Protein 3QYC (pdb70)

Nearest PDB structures (foldseek):
  3qyc-assembly1_B  TM=1.008E+00  e=1.769E-24  Homo sapiens
  6phh-assembly2_A  TM=9.192E-01  e=7.734E-17  Homo sapiens
  7bep-assembly2_D  TM=8.853E-01  e=4.023E-17  Homo sapiens
  8gv4-assembly1_A  TM=8.850E-01  e=8.167E-17  Homo sapiens
  8fb8-assembly1_H  TM=8.957E-01  e=5.204E-16  Mus musculus

B-factor: mean 25.36, std 8.57, range [12.08, 63.09]

Radius of gyration: 17.81 Å; Cα contacts (8 Å, |Δi|>4): 654; chains: 2; bounding box: 40×52×55 Å

Secondary structure (DSSP, 8-state):
-EEEEE--EEE-TT--EEEEEEEESS-GGG--EEEEEE-TTS-EEEEEEE-TTSS-EEE-TTTTTTEEEEEEGGGTEEEEEE-S--GGG-EEEEEEEPPPPBSSS---PPPP-B---EEEEE---/-EEEES-EEE-TT--EEEEEEESS--GGGS-EEEEEE-TTS-EEEEEEE-SSS--EEE-TTTBTTEEEEEETTTTEEEEEE-S--GGG-EEEEEEEPPPPBSSS---PPPP-B---EEEEE--

Foldseek 3Di:
DAKAKDFADEAAQQAKTKIKIADPPDQLLLFWKFKWWDAVPGDIGTAKIAHSVRPDMDGDPVQPPQWDKGDDSVRRMIMIIGGRHDQRVWTWMKMWTDDDDDPPPPDDRDDTDIHPTGTHGHHDD/DKAKDFAEEDAAQAKTKIKIADDPDQLLVFWKFKWWAAVPGDIDGAKIAGSVRPDMGGDPVQPPFKDKGDDSVRSMIMIMGGNDDQVPFTWMKMWTDDDDDPDDDDDDDDIDIYPTDTHGHHD

Solvent-accessible surface area: 11056 Å² total; per-residue (Å²): 46,117,7,79,11,59,38,31,30,137,31,147,65,55,20,60,39,139,0,22,0,52,11,67,77,39,135,0,51,47,2,38,0,0,0,0,15,53,16,97,93,137,50,11,62,4,0,0,0,4,16,38,99,29,54,21,24,17,62,5,108,52,0,135,80,27,5,71,7,50,33,43,40,93,137,33,16,0,36,0,55,0,57,61,3,113,59,119,1,22,0,46,0,28,0,0,0,13,12,31,35,9,94,46,117,87,49,144,120,43,76,21,19,25,7,135,15,19,77,0,45,2,53,72,127,111,0,67,9,60,39,25,31,122,25,144,79,53,12,56,31,156,0,30,0,50,33,79,88,32,151,1,24,40,8,51,0,0,0,0,8,55,12,98,94,124,50,9,68,9,1,0,0,3,16,36,93,27,50,24,28,26,33,14,117,48,0,94,80,31,7,70,7,48,33,47,60,100,134,46,16,0,47,0,69,0,37,59,2,96,81,77,0,25,0,45,0,24,0,0,0,13,12,35,41,16,103,37,122,132,53,135,124,72,58,17,26,20,2,104,15,28,73,0,51,14,52,132

Sequence (248 aa):
VQLVESGGGLIKPGGSLRLSCAASGVRLSAYDMAWVRQAPGKGLEWVSAISSSGGSTYYADSVKGRFTISRDNSKNTVYLQMNSLRAEDTAVYYCVTLPDLCPGDNCTYPDASWGQGTMVTVSSGQLVESGGGLIKPGGSLRLSCAASGVRLSAYDMAWVRQAPGKGLEWVSAISSSGGSTYYADSVKGRFTISRDNSKNTVYLQMNSLRAEDTAVYYCVTLPDLCPGDNCTYPDASWGQGTMVTVSS

CATH classification: 2.60.40.10

Structure (mmCIF, N/CA/C/O backbone):
data_3QYC
#
_entry.id   3QYC
#
_cell.length_a   39.805
_cell.length_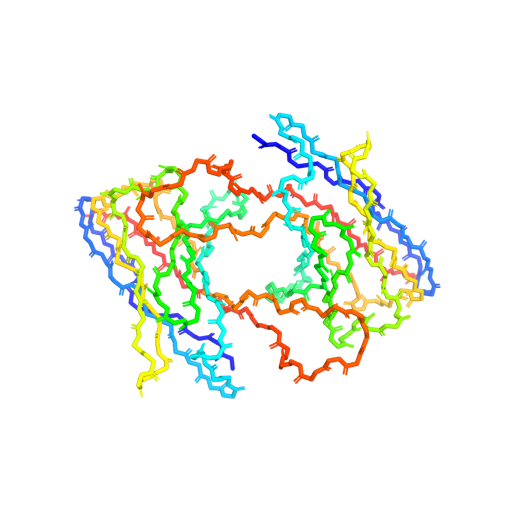b   76.989
_cell.length_c   81.358
_cell.angle_alpha   90.00
_cell.angle_beta   90.00
_cell.angle_gamma   90.00
#
_symmetry.space_group_name_H-M   'P 21 21 21'
#
loop_
_entity.id
_entity.type
_entity.pdbx_description
1 polymer 'VH domain of IgG molecule'
2 water water
#
loop_
_atom_site.group_PDB
_atom_site.id
_atom_site.type_symbol
_atom_site.label_atom_id
_atom_site.label_alt_id
_atom_site.label_comp_id
_atom_site.label_asym_id
_atom_site.label_entity_id
_atom_site.label_seq_id
_atom_site.pdbx_PDB_ins_code
_atom_site.Cartn_x
_atom_site.Cartn_y
_atom_site.Cartn_z
_atom_site.occupancy
_atom_site.B_iso_or_equiv
_atom_site.auth_seq_id
_atom_site.auth_comp_id
_atom_site.auth_asym_id
_atom_site.auth_atom_id
_atom_site.pdbx_PDB_model_num
ATOM 1 N N . VAL A 1 4 ? 22.003 -10.542 -13.826 1.00 41.80 4 VAL A N 1
ATOM 2 C CA . VAL A 1 4 ? 21.320 -9.521 -12.979 1.00 43.14 4 VAL A CA 1
ATOM 3 C C . VAL A 1 4 ? 21.024 -10.074 -11.589 1.00 42.25 4 VAL A C 1
ATOM 4 O O . VAL A 1 4 ? 20.523 -11.192 -11.455 1.00 43.74 4 VAL A O 1
ATOM 8 N N . GLN A 1 5 ? 21.327 -9.289 -10.559 1.00 23.86 5 GLN A N 1
ATOM 9 C CA . GLN A 1 5 ? 21.076 -9.709 -9.182 1.00 22.82 5 GLN A CA 1
ATOM 10 C C . GLN A 1 5 ? 20.492 -8.579 -8.346 1.00 20.55 5 GLN A C 1
ATOM 11 O O . GLN A 1 5 ? 21.007 -7.458 -8.350 1.00 23.17 5 GLN A O 1
ATOM 17 N N . LEU A 1 6 ? 19.408 -8.885 -7.638 1.00 21.82 6 LEU A N 1
ATOM 18 C CA . LEU A 1 6 ? 18.732 -7.918 -6.776 1.00 19.76 6 LEU A CA 1
ATOM 19 C C . LEU A 1 6 ? 18.897 -8.313 -5.310 1.00 20.24 6 LEU A C 1
ATOM 20 O O . LEU A 1 6 ? 18.665 -9.462 -4.938 1.00 24.39 6 LEU A O 1
ATOM 25 N N . VAL A 1 7 ? 19.285 -7.352 -4.478 1.00 24.65 7 VAL A N 1
ATOM 26 C CA . VAL A 1 7 ? 19.480 -7.605 -3.056 1.00 25.20 7 VAL A CA 1
ATOM 27 C C . VAL A 1 7 ? 18.762 -6.540 -2.235 1.00 24.64 7 VAL A C 1
ATOM 28 O O . VAL A 1 7 ? 19.112 -5.360 -2.296 1.00 26.76 7 VAL A O 1
ATOM 32 N N . GLU A 1 8 ? 17.756 -6.965 -1.475 1.00 25.08 8 GLU A N 1
ATOM 33 C CA . GLU A 1 8 ? 16.982 -6.050 -0.646 1.00 23.90 8 GLU A CA 1
ATOM 34 C C . GLU A 1 8 ? 17.566 -5.892 0.752 1.00 25.93 8 GLU A C 1
ATOM 35 O O . GLU A 1 8 ? 18.135 -6.831 1.311 1.00 27.44 8 GLU A O 1
ATOM 41 N N . SER A 1 9 ? 17.424 -4.693 1.305 1.00 24.04 9 SER A N 1
ATOM 42 C CA . SER A 1 9 ? 17.899 -4.404 2.650 1.00 26.98 9 SER A CA 1
ATOM 43 C C . SER A 1 9 ? 16.946 -3.408 3.299 1.00 26.70 9 SER A C 1
ATOM 44 O O . SER A 1 9 ? 16.115 -2.795 2.618 1.00 25.32 9 SER A O 1
ATOM 47 N N . GLY A 1 10 ? 17.065 -3.257 4.615 1.00 26.76 10 GLY A N 1
ATOM 48 C CA . GLY A 1 10 ? 16.212 -2.332 5.337 1.00 28.22 10 GLY A CA 1
ATOM 49 C C . GLY A 1 10 ? 15.132 -3.023 6.145 1.00 30.48 10 GLY A C 1
ATOM 50 O O . GLY A 1 10 ? 14.472 -2.399 6.977 1.00 32.50 10 GLY A O 1
ATOM 51 N N . GLY A 1 11 ? 14.951 -4.317 5.905 1.00 38.97 11 GLY A N 1
ATOM 52 C CA . GLY A 1 11 ? 13.940 -5.065 6.628 1.00 39.39 11 GLY A CA 1
ATOM 53 C C . GLY A 1 11 ? 14.265 -5.239 8.101 1.00 38.60 11 GLY A C 1
ATOM 54 O O . GLY A 1 11 ? 15.420 -5.116 8.517 1.00 38.45 11 GLY A O 1
ATOM 55 N N . GLY A 1 12 ? 13.243 -5.526 8.899 1.00 31.68 12 GLY A N 1
ATOM 56 C CA . GLY A 1 12 ? 13.467 -5.715 10.318 1.00 30.82 12 GLY A CA 1
ATOM 57 C C . GLY A 1 12 ? 12.219 -5.569 11.162 1.00 28.36 12 GLY A C 1
ATOM 58 O O . GLY A 1 12 ? 11.098 -5.584 10.652 1.00 30.04 12 GLY A O 1
ATOM 59 N N . LEU A 1 13 ? 12.421 -5.424 12.466 1.00 26.12 13 LEU A N 1
ATOM 60 C CA . LEU A 1 13 ? 11.318 -5.270 13.403 1.00 24.29 13 LEU A CA 1
ATOM 61 C C . LEU A 1 13 ? 11.076 -3.797 13.710 1.00 23.52 13 LEU A C 1
ATOM 62 O O . LEU A 1 13 ? 12.018 -3.037 13.944 1.00 25.16 13 LEU A O 1
ATOM 67 N N . ILE A 1 14 ? 9.808 -3.404 13.716 1.00 21.49 14 ILE A N 1
ATOM 68 C CA . ILE A 1 14 ? 9.438 -2.026 14.008 1.00 21.34 14 ILE A CA 1
ATOM 69 C C . ILE A 1 14 ? 8.054 -1.999 14.643 1.00 20.46 14 ILE A C 1
ATOM 70 O O . ILE A 1 14 ? 7.234 -2.887 14.404 1.00 21.79 14 ILE A O 1
ATOM 75 N N . LYS A 1 15 ? 7.805 -0.988 15.466 1.00 19.16 15 LYS A N 1
ATOM 76 C CA . LYS A 1 15 ? 6.519 -0.847 16.134 1.00 18.92 15 LYS A CA 1
ATOM 77 C C . LYS A 1 15 ? 5.461 -0.255 15.220 1.00 19.72 15 LYS A C 1
ATOM 78 O O . LYS A 1 15 ? 5.773 0.464 14.274 1.00 20.10 15 LYS A O 1
ATOM 84 N N . PRO A 1 16 ? 4.184 -0.553 15.500 1.00 22.30 16 PRO A N 1
ATOM 85 C CA . PRO A 1 16 ? 3.101 -0.009 14.684 1.00 21.60 16 PRO A CA 1
ATOM 86 C C . PRO A 1 16 ? 3.203 1.512 14.770 1.00 21.42 16 PRO A C 1
ATOM 87 O O . PRO A 1 16 ? 3.429 2.059 15.858 1.00 21.36 16 PRO A O 1
ATOM 91 N N . GLY A 1 17 ? 3.048 2.179 13.631 1.00 19.26 17 GLY A N 1
ATOM 92 C CA . GLY A 1 17 ? 3.136 3.628 13.586 1.00 18.76 17 GLY A CA 1
ATOM 93 C C . GLY A 1 17 ? 4.491 4.083 13.082 1.00 19.07 17 GLY A C 1
ATOM 94 O O . GLY A 1 17 ? 4.671 5.240 12.713 1.00 19.40 17 GLY A O 1
ATOM 95 N N . GLY A 1 18 ? 5.442 3.157 13.045 1.00 18.54 18 GLY A N 1
ATOM 96 C CA . GLY A 1 18 ? 6.783 3.483 12.598 1.00 17.65 18 GLY A CA 1
ATOM 97 C C . GLY A 1 18 ? 6.943 3.672 11.099 1.00 20.56 18 GLY A C 1
ATOM 98 O O . GLY A 1 18 ? 6.002 3.496 10.324 1.00 19.76 18 GLY A O 1
ATOM 99 N N . SER A 1 19 ? 8.153 4.041 10.695 1.00 19.52 19 SER A N 1
ATOM 100 C CA . SER A 1 19 ? 8.458 4.250 9.288 1.00 20.34 19 SER A CA 1
ATOM 101 C C . SER A 1 19 ? 9.775 3.567 8.943 1.00 21.02 19 SER A C 1
ATOM 102 O O . SER A 1 19 ? 10.750 3.678 9.683 1.00 22.20 19 SER A O 1
ATOM 105 N N . LEU A 1 20 ? 9.791 2.861 7.817 1.00 19.94 20 LEU A N 1
ATOM 106 C CA . LEU A 1 20 ? 10.983 2.160 7.355 1.00 24.06 20 LEU A CA 1
ATOM 107 C C . LEU A 1 20 ? 11.177 2.405 5.872 1.00 21.47 20 LEU A C 1
ATOM 108 O O . LEU A 1 20 ? 10.208 2.576 5.141 1.00 21.25 20 LEU A O 1
ATOM 113 N N . ARG A 1 21 ? 12.430 2.424 5.431 1.00 21.41 21 ARG A N 1
ATOM 114 C CA . ARG A 1 21 ? 12.713 2.599 4.016 1.00 22.68 21 ARG A CA 1
ATOM 115 C C . ARG A 1 21 ? 13.468 1.369 3.538 1.00 23.14 21 ARG A C 1
ATOM 116 O O . ARG A 1 21 ? 14.586 1.105 3.989 1.00 25.46 21 ARG A O 1
ATOM 124 N N . LEU A 1 22 ? 12.855 0.599 2.646 1.00 21.00 22 LEU A N 1
ATOM 125 C CA . LEU A 1 22 ? 13.521 -0.579 2.108 1.00 19.35 22 LEU A CA 1
ATOM 126 C C . LEU A 1 22 ? 14.280 -0.132 0.866 1.00 18.44 22 LEU A C 1
ATOM 127 O O . LEU A 1 22 ? 13.900 0.839 0.212 1.00 19.00 22 LEU A O 1
ATOM 132 N N . SER A 1 23 ? 15.370 -0.819 0.556 1.00 18.61 23 SER A N 1
ATOM 133 C CA . SER A 1 23 ? 16.141 -0.480 -0.627 1.00 19.37 23 SER A CA 1
ATOM 134 C C . SER A 1 23 ? 16.524 -1.757 -1.343 1.00 18.98 23 SER A C 1
ATOM 135 O O . SER A 1 23 ? 16.566 -2.833 -0.745 1.00 21.79 23 SER A O 1
ATOM 138 N N . CYS A 1 24 ? 16.784 -1.636 -2.636 1.00 19.80 24 CYS A N 1
ATOM 139 C CA . CYS A 1 24 ? 17.179 -2.783 -3.430 1.00 20.69 24 CYS A CA 1
ATOM 140 C C . CYS A 1 24 ? 18.241 -2.341 -4.409 1.00 21.72 24 CYS A C 1
ATOM 141 O O . CYS A 1 24 ? 18.008 -1.451 -5.222 1.00 20.77 24 CYS A O 1
ATOM 144 N N . ALA A 1 25 ? 19.408 -2.965 -4.320 1.00 22.05 25 ALA A N 1
ATOM 145 C CA . ALA A 1 25 ? 20.513 -2.641 -5.206 1.00 24.57 25 ALA A CA 1
ATOM 146 C C . ALA A 1 25 ? 20.649 -3.715 -6.273 1.00 24.08 25 ALA A C 1
ATOM 147 O O . ALA A 1 25 ? 20.556 -4.908 -5.984 1.00 25.37 25 ALA A O 1
ATOM 149 N N . ALA A 1 26 ? 20.867 -3.281 -7.508 1.00 26.54 26 ALA A N 1
ATOM 150 C CA . ALA A 1 26 ? 21.023 -4.201 -8.624 1.00 25.31 26 ALA A CA 1
ATOM 151 C C . ALA A 1 26 ? 22.467 -4.218 -9.099 1.00 27.13 26 ALA A C 1
ATOM 152 O O . ALA A 1 26 ? 23.114 -3.171 -9.173 1.00 29.92 26 ALA A O 1
ATOM 154 N N . SER A 1 27 ? 22.967 -5.410 -9.412 1.00 26.29 27 SER A N 1
ATOM 155 C CA . SER A 1 27 ? 24.329 -5.572 -9.911 1.00 27.43 27 SER A CA 1
ATOM 156 C C . SER A 1 27 ? 24.292 -6.416 -11.187 1.00 26.44 27 SER A C 1
ATOM 157 O O . SER A 1 27 ? 23.403 -7.248 -11.361 1.00 27.33 27 SER A O 1
ATOM 160 N N . GLY A 1 28 ? 25.248 -6.193 -12.084 1.00 30.28 28 GLY A N 1
ATOM 161 C CA . GLY A 1 28 ? 25.284 -6.964 -13.315 1.00 28.22 28 GLY A CA 1
ATOM 162 C C . GLY A 1 28 ? 24.596 -6.296 -14.490 1.00 28.33 28 GLY A C 1
ATOM 163 O O . GLY A 1 28 ? 24.939 -6.556 -15.646 1.00 29.65 28 GLY A O 1
ATOM 164 N N . VAL A 1 29 ? 23.610 -5.450 -14.202 1.00 22.41 29 VAL A N 1
ATOM 165 C CA . VAL A 1 29 ? 22.876 -4.730 -15.238 1.00 23.84 29 VAL A CA 1
ATOM 166 C C . VAL A 1 29 ? 22.441 -3.393 -14.648 1.00 24.57 29 VAL A C 1
ATOM 167 O O . VAL A 1 29 ? 22.002 -3.336 -13.502 1.00 26.21 29 VAL A O 1
ATOM 171 N N . ARG A 1 30 ? 22.577 -2.315 -15.413 1.00 25.29 30 ARG A N 1
ATOM 172 C CA . ARG A 1 30 ? 22.177 -1.011 -14.900 1.00 24.07 30 ARG A CA 1
ATOM 173 C C . ARG A 1 30 ? 20.686 -1.036 -14.587 1.00 23.15 30 ARG A C 1
ATOM 174 O O . ARG A 1 30 ? 19.883 -1.493 -15.400 1.00 25.74 30 ARG A O 1
ATOM 182 N N . LEU A 1 31 ? 20.328 -0.547 -13.402 1.00 2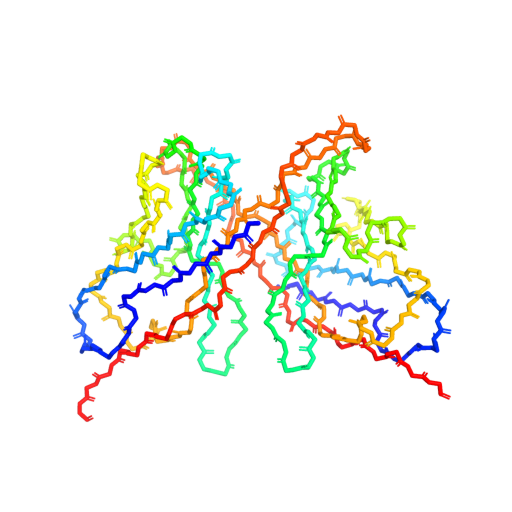1.19 31 LEU A N 1
ATOM 183 C CA . LEU A 1 31 ? 18.930 -0.529 -12.970 1.00 21.43 31 LEU A CA 1
ATOM 184 C C . LEU A 1 31 ? 18.022 0.222 -13.927 1.00 22.53 31 LEU A C 1
ATOM 185 O O . LEU A 1 31 ? 16.836 -0.089 -14.030 1.00 21.04 31 LEU A O 1
ATOM 190 N N . SER A 1 32 ? 18.578 1.215 -14.614 1.00 22.92 32 SER A N 1
ATOM 191 C CA . SER A 1 32 ? 17.823 2.037 -15.560 1.00 25.07 32 SER A CA 1
ATOM 192 C C . SER A 1 32 ? 17.117 1.258 -16.670 1.00 24.37 32 SER A C 1
ATOM 193 O O . SER A 1 32 ? 16.176 1.756 -17.282 1.00 25.81 32 SER A O 1
ATOM 196 N N . ALA A 1 33 ? 17.570 0.040 -16.939 1.00 19.46 33 ALA A N 1
ATOM 197 C CA . ALA A 1 33 ? 16.953 -0.755 -17.989 1.00 20.83 33 ALA A CA 1
ATOM 198 C C . ALA A 1 33 ? 15.619 -1.341 -17.533 1.00 19.37 33 ALA A C 1
ATOM 199 O O . ALA A 1 33 ? 14.806 -1.770 -18.355 1.00 21.25 33 ALA A O 1
ATOM 201 N N . TYR A 1 34 ? 15.381 -1.317 -16.225 1.00 16.32 34 TYR A N 1
ATOM 202 C CA . TYR A 1 34 ? 14.181 -1.936 -15.667 1.00 16.10 34 TYR A CA 1
ATOM 203 C C . TYR A 1 34 ? 13.086 -1.113 -15.023 1.00 16.76 34 TYR A C 1
ATOM 204 O O . TYR A 1 34 ? 13.341 -0.129 -14.341 1.00 16.66 34 TYR A O 1
ATOM 213 N N . ASP A 1 35 ? 11.851 -1.553 -15.238 1.00 16.55 35 ASP A N 1
ATOM 214 C CA . ASP A 1 35 ? 10.733 -0.960 -14.541 1.00 17.03 35 ASP A CA 1
ATOM 215 C C . ASP A 1 35 ? 10.816 -1.894 -13.327 1.00 16.27 35 ASP A C 1
ATOM 216 O O . ASP A 1 35 ? 11.018 -3.099 -13.493 1.00 18.64 35 ASP A O 1
ATOM 221 N N . MET A 1 36 ? 10.706 -1.349 -12.122 1.00 12.89 36 MET A N 1
ATOM 222 C CA . MET A 1 36 ? 10.843 -2.147 -10.905 1.00 14.61 36 MET A CA 1
ATOM 223 C C . MET A 1 36 ? 9.570 -2.209 -10.074 1.00 14.51 36 MET A C 1
ATOM 224 O O . MET A 1 36 ? 8.695 -1.373 -10.217 1.00 15.05 36 MET A O 1
ATOM 229 N N . ALA A 1 37 ? 9.486 -3.199 -9.191 1.00 15.98 37 ALA A N 1
ATOM 230 C CA . ALA A 1 37 ? 8.309 -3.342 -8.342 1.00 16.04 37 ALA A CA 1
ATOM 231 C C . ALA A 1 37 ? 8.598 -4.025 -7.017 1.00 15.68 37 ALA A C 1
ATOM 232 O O . ALA A 1 37 ? 9.627 -4.678 -6.847 1.00 16.09 37 ALA A O 1
ATOM 234 N N . TRP A 1 38 ? 7.678 -3.853 -6.073 1.00 13.04 38 TRP A N 1
ATOM 235 C CA . TRP A 1 38 ? 7.786 -4.502 -4.779 1.00 13.93 38 TRP A CA 1
ATOM 236 C C . TRP A 1 38 ? 6.563 -5.392 -4.628 1.00 15.56 38 TRP A C 1
ATOM 237 O O . TRP A 1 38 ? 5.441 -4.984 -4.934 1.00 16.24 38 TRP A O 1
ATOM 248 N N . VAL A 1 39 ? 6.801 -6.612 -4.166 1.00 16.04 39 VAL A N 1
ATOM 249 C CA . VAL A 1 39 ? 5.752 -7.597 -3.955 1.00 16.18 39 VAL A CA 1
ATOM 250 C C . VAL A 1 39 ? 5.924 -8.080 -2.530 1.00 16.84 39 VAL A C 1
ATOM 251 O O . VAL A 1 39 ? 7.048 -8.162 -2.045 1.00 19.22 39 VAL A O 1
ATOM 255 N N . ARG A 1 40 ? 4.826 -8.386 -1.847 1.00 14.94 40 ARG A N 1
ATOM 256 C CA . ARG A 1 40 ? 4.948 -8.870 -0.478 1.00 15.14 40 ARG A CA 1
ATOM 257 C C . ARG A 1 40 ? 4.097 -10.101 -0.228 1.00 16.66 40 ARG A C 1
ATOM 258 O O . ARG A 1 40 ? 3.144 -10.376 -0.955 1.00 16.71 40 ARG A O 1
ATOM 266 N N . GLN A 1 41 ? 4.466 -10.852 0.800 1.00 16.95 41 GLN A N 1
ATOM 267 C CA . GLN A 1 41 ? 3.721 -12.044 1.173 1.00 17.68 41 GLN A CA 1
ATOM 268 C C . GLN A 1 41 ? 3.633 -12.105 2.685 1.00 20.02 41 GLN A C 1
ATOM 269 O O . GLN A 1 41 ? 4.613 -12.401 3.373 1.00 19.88 41 GLN A O 1
ATOM 275 N N . ALA A 1 42 ? 2.448 -11.791 3.189 1.00 20.54 42 ALA A N 1
ATOM 276 C CA . ALA A 1 42 ? 2.192 -11.795 4.616 1.00 24.92 42 ALA A CA 1
ATOM 277 C C . ALA A 1 42 ? 2.015 -13.226 5.096 1.00 24.34 42 ALA A C 1
ATOM 278 O O . ALA A 1 42 ? 1.668 -14.120 4.317 1.00 23.74 42 ALA A O 1
ATOM 280 N N . PRO A 1 43 ? 2.273 -13.465 6.388 1.00 26.45 43 PRO A N 1
ATOM 281 C CA . PRO A 1 43 ? 2.132 -14.805 6.957 1.00 26.43 43 PRO A CA 1
ATOM 282 C C . PRO A 1 43 ? 0.746 -15.383 6.676 1.00 26.75 43 PRO A C 1
ATOM 283 O O . PRO A 1 43 ? -0.269 -14.763 6.999 1.00 29.93 43 PRO A O 1
ATOM 287 N N . GLY A 1 44 ? 0.713 -16.555 6.050 1.00 27.66 44 GLY A N 1
ATOM 288 C CA . GLY A 1 44 ? -0.547 -17.218 5.753 1.00 28.59 44 GLY A CA 1
ATOM 289 C C . GLY A 1 44 ? -1.365 -16.679 4.594 1.00 27.14 44 GLY A C 1
ATOM 290 O O . GLY A 1 44 ? -2.472 -17.154 4.345 1.00 25.63 44 GLY A O 1
ATOM 291 N N . LYS A 1 45 ? -0.833 -15.693 3.880 1.00 21.41 45 LYS A N 1
ATOM 292 C CA . LYS A 1 45 ? -1.548 -15.108 2.756 1.00 22.20 45 LYS A CA 1
ATOM 293 C C . LYS A 1 45 ? -0.792 -15.293 1.450 1.00 22.62 45 LYS A C 1
ATOM 294 O O . LYS A 1 45 ? 0.385 -15.652 1.445 1.00 22.48 45 LYS A O 1
ATOM 300 N N . GLY A 1 46 ? -1.485 -15.052 0.343 1.00 24.60 46 GLY A N 1
ATOM 301 C CA . GLY A 1 46 ? -0.863 -15.173 -0.960 1.00 24.74 46 GLY A CA 1
ATOM 302 C C . GLY A 1 46 ? -0.065 -13.919 -1.259 1.00 24.43 46 GLY A C 1
ATOM 303 O O . GLY A 1 46 ? -0.086 -12.960 -0.486 1.00 27.20 46 GLY A O 1
ATOM 304 N N . LEU A 1 47 ? 0.640 -13.926 -2.382 1.00 22.29 47 LEU A N 1
ATOM 305 C CA . LEU A 1 47 ? 1.446 -12.782 -2.781 1.00 20.50 47 LEU A CA 1
ATOM 306 C C . LEU A 1 47 ? 0.562 -11.608 -3.170 1.00 21.98 47 LEU A C 1
ATOM 307 O O . LEU A 1 47 ? -0.579 -11.786 -3.611 1.00 23.00 47 LEU A O 1
ATOM 312 N N . GLU A 1 48 ? 1.096 -10.403 -3.002 1.00 19.15 48 GLU A N 1
ATOM 313 C CA . GLU A 1 48 ? 0.356 -9.190 -3.311 1.00 20.49 48 GLU A CA 1
ATOM 314 C C . GLU A 1 48 ? 1.275 -8.109 -3.853 1.00 19.03 48 GLU A C 1
ATOM 315 O O . GLU A 1 48 ? 2.363 -7.878 -3.319 1.00 20.19 48 GLU A O 1
ATOM 321 N N . TRP A 1 49 ? 0.840 -7.458 -4.925 1.00 16.89 49 TRP A N 1
ATOM 322 C CA . TRP A 1 49 ? 1.609 -6.365 -5.497 1.00 17.37 49 TRP A CA 1
ATOM 323 C C . TRP A 1 49 ? 1.537 -5.220 -4.500 1.00 17.39 49 TRP A C 1
ATOM 324 O O . TRP A 1 49 ? 0.483 -4.971 -3.913 1.00 20.92 49 TRP A O 1
ATOM 335 N N . VAL A 1 50 ? 2.651 -4.528 -4.304 1.00 15.15 50 VAL A N 1
ATOM 336 C CA . VAL A 1 50 ? 2.673 -3.401 -3.386 1.00 14.14 50 VAL A CA 1
ATOM 337 C C . VAL A 1 50 ? 2.840 -2.093 -4.148 1.00 15.54 50 VAL A C 1
ATOM 338 O O . VAL A 1 50 ? 2.030 -1.181 -4.013 1.00 15.94 50 VAL A O 1
ATOM 342 N N . SER A 1 51 ? 3.897 -2.005 -4.950 1.00 15.17 51 SER A N 1
ATOM 343 C CA . SER A 1 51 ? 4.158 -0.787 -5.706 1.00 15.53 51 SER A CA 1
ATOM 344 C C . SER A 1 51 ? 5.066 -1.072 -6.905 1.00 15.30 51 SER A C 1
ATOM 345 O O . SER A 1 51 ? 5.702 -2.116 -6.973 1.00 14.16 51 SER A O 1
ATOM 348 N N . ALA A 1 52 ? 5.101 -0.148 -7.860 1.00 15.97 52 ALA A N 1
ATOM 349 C CA . ALA A 1 52 ? 5.955 -0.309 -9.029 1.00 16.27 52 ALA A CA 1
ATOM 350 C C . ALA A 1 52 ? 6.352 1.057 -9.564 1.00 17.49 52 ALA A C 1
ATOM 351 O O . ALA A 1 52 ? 5.668 2.058 -9.326 1.00 16.93 52 ALA A O 1
ATOM 353 N N . ILE A 1 53 ? 7.462 1.100 -10.288 1.00 15.54 53 ILE A N 1
ATOM 354 C CA . ILE A 1 53 ? 7.945 2.361 -10.829 1.00 16.28 53 ILE A CA 1
ATOM 355 C C . ILE A 1 53 ? 8.633 2.170 -12.179 1.00 17.80 53 ILE A C 1
ATOM 356 O O . ILE A 1 53 ? 9.376 1.217 -12.379 1.00 17.74 53 ILE A O 1
ATOM 361 N N . SER A 1 54 ? 8.377 3.081 -13.113 1.00 17.55 54 SER A N 1
ATOM 362 C CA . SER A 1 54 ? 8.983 2.980 -14.438 1.00 17.97 54 SER A CA 1
ATOM 363 C C . SER A 1 54 ? 10.477 3.272 -14.351 1.00 18.17 54 SER A C 1
ATOM 364 O O . SER A 1 54 ? 10.954 3.838 -13.362 1.00 18.14 54 SER A O 1
ATOM 367 N N . SER A 1 55 ? 11.207 2.890 -15.393 1.00 20.82 55 SER A N 1
ATOM 368 C CA . SER A 1 55 ? 12.647 3.102 -15.424 1.00 23.27 55 SER A CA 1
ATOM 369 C C . SER A 1 55 ? 13.025 4.568 -15.205 1.00 22.71 55 SER A C 1
ATOM 370 O O . SER A 1 55 ? 14.034 4.862 -14.563 1.00 25.16 55 SER A O 1
ATOM 373 N N . SER A 1 56 ? 12.211 5.487 -15.719 1.00 23.81 56 SER A N 1
ATOM 374 C CA . SER A 1 56 ? 12.496 6.910 -15.575 1.00 24.26 56 SER A CA 1
ATOM 375 C C . SER A 1 56 ? 12.048 7.442 -14.222 1.00 25.54 56 SER A C 1
ATOM 376 O O . SER A 1 56 ? 12.553 8.464 -13.748 1.00 28.10 56 SER A O 1
ATOM 379 N N . GLY A 1 57 ? 11.097 6.744 -13.606 1.00 19.66 57 GLY A N 1
ATOM 380 C CA . GLY A 1 57 ? 10.582 7.163 -12.316 1.00 19.32 57 GLY A CA 1
ATOM 381 C C . GLY A 1 57 ? 9.367 8.062 -12.462 1.00 18.71 57 GLY A C 1
ATOM 382 O O . GLY A 1 57 ? 8.801 8.511 -11.466 1.00 20.69 57 GLY A O 1
ATOM 383 N N . GLY A 1 58 ? 8.962 8.312 -13.704 1.00 20.36 58 GLY A N 1
ATOM 384 C CA . GLY A 1 58 ? 7.826 9.182 -13.957 1.00 21.20 58 GLY A CA 1
ATOM 385 C C . GLY A 1 58 ? 6.454 8.551 -13.798 1.00 20.50 58 GLY A C 1
ATOM 386 O O . GLY A 1 58 ? 5.446 9.259 -13.707 1.00 22.32 58 GLY A O 1
ATOM 387 N N . SER A 1 59 ? 6.398 7.225 -13.768 1.00 17.91 59 SER A N 1
ATOM 388 C CA . SER A 1 59 ? 5.117 6.538 -13.617 1.00 16.86 59 SER A CA 1
ATOM 389 C C . SER A 1 59 ? 5.195 5.567 -12.455 1.00 17.13 59 SER A C 1
ATOM 390 O O . SER A 1 59 ? 6.188 4.855 -12.302 1.00 18.96 59 SER A O 1
ATOM 393 N N . THR A 1 60 ? 4.145 5.526 -11.642 1.00 17.04 60 THR A N 1
ATOM 394 C CA . THR A 1 60 ? 4.146 4.638 -10.486 1.00 15.36 60 THR A CA 1
ATOM 395 C C . THR A 1 60 ? 2.821 3.927 -10.267 1.00 16.26 60 THR A C 1
ATOM 396 O O . THR A 1 60 ? 1.781 4.344 -10.776 1.00 18.92 60 THR A O 1
ATOM 400 N N . TYR A 1 61 ? 2.884 2.841 -9.501 1.00 15.35 61 TYR A N 1
ATOM 401 C CA . TYR A 1 61 ? 1.711 2.046 -9.155 1.00 15.97 61 TYR A CA 1
ATOM 402 C C . TYR A 1 61 ? 1.694 1.815 -7.641 1.00 15.61 61 TYR A C 1
ATOM 403 O O . TYR A 1 61 ? 2.745 1.642 -7.023 1.00 16.22 61 TYR A O 1
ATOM 412 N N . TYR A 1 62 ? 0.504 1.816 -7.048 1.00 17.21 62 TYR A N 1
ATOM 413 C CA . TYR A 1 62 ? 0.365 1.549 -5.617 1.00 18.36 62 TYR A CA 1
ATOM 414 C C . TYR A 1 62 ? -0.890 0.726 -5.367 1.00 16.76 62 TYR A C 1
ATOM 415 O O . TYR A 1 62 ? -1.950 1.021 -5.919 1.00 18.69 62 TYR A O 1
ATOM 424 N N . ALA A 1 63 ? -0.768 -0.312 -4.545 1.00 17.57 63 ALA A N 1
ATOM 425 C CA . ALA A 1 63 ? -1.928 -1.120 -4.181 1.00 18.01 63 ALA A CA 1
ATOM 426 C C . ALA A 1 63 ? -2.782 -0.197 -3.310 1.00 20.26 63 ALA A C 1
ATOM 427 O O . ALA A 1 63 ? -2.249 0.666 -2.609 1.00 18.51 63 ALA A O 1
ATOM 429 N N . ASP A 1 64 ? -4.102 -0.359 -3.355 1.00 21.91 64 ASP A N 1
ATOM 430 C CA . ASP A 1 64 ? -4.981 0.484 -2.547 1.00 25.35 64 ASP A CA 1
ATOM 431 C C . ASP A 1 64 ? -4.657 0.398 -1.056 1.00 24.64 64 ASP A C 1
ATOM 432 O O . ASP A 1 64 ? -4.796 1.380 -0.322 1.00 24.58 64 ASP A O 1
ATOM 437 N N . SER A 1 65 ? -4.213 -0.775 -0.620 1.00 22.65 65 SER A N 1
ATOM 438 C CA . SER A 1 65 ? -3.882 -1.017 0.779 1.00 24.61 65 SER A CA 1
ATOM 439 C C . SER A 1 65 ? -2.739 -0.165 1.326 1.00 23.83 65 SER A C 1
ATOM 440 O O . SER A 1 65 ? -2.629 0.018 2.537 1.00 26.05 65 SER A O 1
ATOM 443 N N . VAL A 1 66 ? -1.885 0.352 0.447 1.00 20.28 66 VAL A N 1
ATOM 444 C CA . VAL A 1 66 ? -0.756 1.157 0.902 1.00 20.86 66 VAL A CA 1
ATOM 445 C C . VAL A 1 66 ? -0.720 2.569 0.328 1.00 21.85 66 VAL A C 1
ATOM 446 O O . VAL A 1 66 ? 0.166 3.357 0.658 1.00 21.40 66 VAL A O 1
ATOM 450 N N . LYS A 1 67 ? -1.684 2.886 -0.528 1.00 23.54 67 LYS A N 1
ATOM 451 C CA . LYS A 1 67 ? -1.767 4.209 -1.136 1.00 27.09 67 LYS A CA 1
ATOM 452 C C . LYS A 1 67 ? -1.725 5.296 -0.062 1.00 26.40 67 LYS A C 1
ATOM 453 O O . LYS A 1 67 ? -2.424 5.209 0.945 1.00 26.69 67 LYS A O 1
ATOM 459 N N . GLY A 1 68 ? -0.901 6.315 -0.278 1.00 27.77 68 GLY A N 1
ATOM 460 C CA . GLY A 1 68 ? -0.806 7.396 0.687 1.00 28.45 68 GLY A CA 1
ATOM 461 C C . GLY A 1 68 ? 0.222 7.188 1.785 1.00 30.21 68 GLY A C 1
ATOM 462 O O . GLY A 1 68 ? 0.788 8.157 2.296 1.00 33.88 68 GLY A O 1
ATOM 463 N N . ARG A 1 69 ? 0.469 5.936 2.160 1.00 21.81 69 ARG A N 1
ATOM 464 C CA . ARG A 1 69 ? 1.441 5.653 3.212 1.00 20.48 69 ARG A CA 1
ATOM 465 C C . ARG A 1 69 ? 2.794 5.229 2.657 1.00 19.10 69 ARG A C 1
ATOM 466 O O . ARG A 1 69 ? 3.830 5.498 3.265 1.00 19.90 69 ARG A O 1
ATOM 474 N N . PHE A 1 70 ? 2.776 4.565 1.505 1.00 17.62 70 PHE A N 1
ATOM 475 C CA . PHE A 1 70 ? 3.998 4.086 0.865 1.00 17.35 70 PHE A CA 1
ATOM 476 C C . PHE A 1 70 ? 4.368 4.937 -0.350 1.00 18.20 70 PHE A C 1
ATOM 477 O O . PHE A 1 70 ? 3.501 5.403 -1.091 1.00 21.11 70 PHE A O 1
ATOM 485 N N . THR A 1 71 ? 5.664 5.130 -0.557 1.00 18.19 71 THR A N 1
ATOM 486 C CA . THR A 1 71 ? 6.141 5.895 -1.702 1.00 19.84 71 THR A CA 1
ATOM 487 C C . THR A 1 71 ? 7.320 5.162 -2.314 1.00 18.86 71 THR A C 1
ATOM 488 O O . THR A 1 71 ? 8.274 4.829 -1.619 1.00 19.91 71 THR A O 1
ATOM 492 N N . ILE A 1 72 ? 7.250 4.902 -3.615 1.00 17.75 72 ILE A N 1
ATOM 493 C CA . ILE A 1 72 ? 8.335 4.217 -4.299 1.00 17.11 72 ILE A CA 1
ATOM 494 C C . ILE A 1 72 ? 9.148 5.271 -5.044 1.00 16.55 72 ILE A C 1
ATOM 495 O O . ILE A 1 72 ? 8.600 6.259 -5.538 1.00 19.21 72 ILE A O 1
ATOM 500 N N . SER A 1 73 ? 10.460 5.073 -5.093 1.00 18.57 73 SER A N 1
ATOM 501 C CA . SER A 1 73 ? 11.349 5.994 -5.789 1.00 18.06 73 SER A CA 1
ATOM 502 C C . SER A 1 73 ? 12.582 5.224 -6.223 1.00 18.98 73 SER A C 1
ATOM 503 O O . SER A 1 73 ? 12.751 4.058 -5.863 1.00 20.49 73 SER A O 1
ATOM 506 N N . ARG A 1 74 ? 13.445 5.872 -6.996 1.00 18.47 74 ARG A N 1
ATOM 507 C CA . ARG A 1 74 ? 14.653 5.213 -7.463 1.00 20.11 74 ARG A CA 1
ATOM 508 C C . ARG A 1 74 ? 15.766 6.205 -7.763 1.00 20.42 74 ARG A C 1
ATOM 509 O O . ARG A 1 74 ? 15.520 7.386 -8.011 1.00 22.90 74 ARG A O 1
ATOM 517 N N . ASP A 1 75 ? 16.994 5.702 -7.724 1.00 21.35 75 ASP A N 1
ATOM 518 C CA . ASP A 1 75 ? 18.179 6.498 -8.025 1.00 20.54 75 ASP A CA 1
ATOM 519 C C . ASP A 1 75 ? 18.977 5.604 -8.959 1.00 22.24 75 ASP A C 1
ATOM 520 O O . ASP A 1 75 ? 19.729 4.731 -8.509 1.00 22.27 75 ASP A O 1
ATOM 525 N N . ASN A 1 76 ? 18.802 5.800 -10.261 1.00 21.83 76 ASN A N 1
ATOM 526 C CA . ASN A 1 76 ? 19.495 4.969 -11.233 1.00 20.74 76 ASN A CA 1
ATOM 527 C C . ASN A 1 76 ? 21.003 5.116 -11.159 1.00 21.73 76 ASN A C 1
ATOM 528 O O . ASN A 1 76 ? 21.736 4.159 -11.424 1.00 24.62 76 ASN A O 1
ATOM 533 N N . SER A 1 77 ? 21.466 6.304 -10.782 1.00 25.07 77 SER A N 1
ATOM 534 C CA . SER A 1 77 ? 22.905 6.543 -10.680 1.00 26.70 77 SER A CA 1
ATOM 535 C C . SER A 1 77 ? 23.519 5.627 -9.620 1.00 28.53 77 SER A C 1
ATOM 536 O O . SER A 1 77 ? 24.707 5.303 -9.676 1.00 29.45 77 SER A O 1
ATOM 539 N N . LYS A 1 78 ? 22.704 5.210 -8.655 1.00 24.87 78 LYS A N 1
ATOM 540 C CA . LYS A 1 78 ? 23.158 4.322 -7.591 1.00 26.54 78 LYS A CA 1
ATOM 541 C C . LYS A 1 78 ? 22.592 2.918 -7.807 1.00 25.65 78 LYS A C 1
ATOM 542 O O . LYS A 1 78 ? 22.753 2.032 -6.962 1.00 25.65 78 LYS A O 1
ATOM 548 N N . ASN A 1 79 ? 21.931 2.724 -8.945 1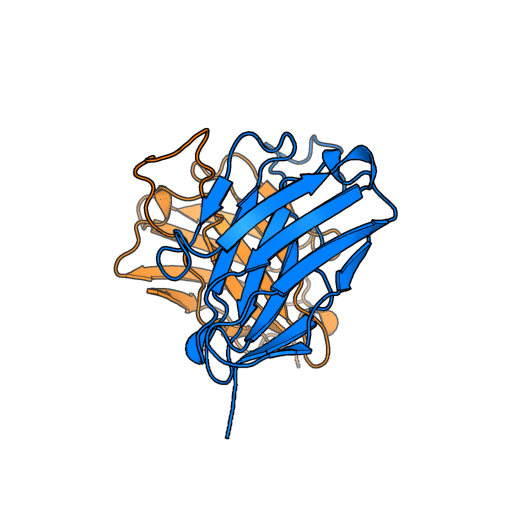.00 24.82 79 ASN A N 1
ATOM 549 C CA . ASN A 1 79 ? 21.330 1.436 -9.283 1.00 24.15 79 ASN A CA 1
ATOM 550 C C . ASN A 1 79 ? 20.508 0.894 -8.121 1.00 23.54 79 ASN A C 1
ATOM 551 O O . ASN A 1 79 ? 20.534 -0.302 -7.834 1.00 25.81 79 ASN A O 1
ATOM 556 N N . THR A 1 80 ? 19.770 1.781 -7.461 1.00 21.19 80 THR A N 1
ATOM 557 C CA . THR A 1 80 ? 18.956 1.392 -6.317 1.00 19.35 80 THR A CA 1
ATOM 558 C C . THR A 1 80 ? 17.510 1.880 -6.427 1.00 20.31 80 THR A C 1
ATOM 559 O O . THR A 1 80 ? 17.247 2.954 -6.964 1.00 21.05 80 THR A O 1
ATOM 563 N N . VAL A 1 81 ? 16.581 1.071 -5.925 1.00 19.41 81 VAL A N 1
ATOM 564 C CA . VAL A 1 81 ? 15.168 1.435 -5.906 1.00 19.84 81 VAL A CA 1
ATOM 565 C C . VAL A 1 81 ? 14.774 1.409 -4.428 1.00 19.03 81 VAL A C 1
ATOM 566 O O . VAL A 1 81 ? 15.290 0.599 -3.658 1.00 19.29 81 VAL A O 1
ATOM 570 N N . TYR A 1 82 ? 13.869 2.296 -4.029 1.00 18.55 82 TYR A N 1
ATOM 571 C CA . TYR A 1 82 ? 13.456 2.378 -2.632 1.00 18.28 82 TYR A CA 1
ATOM 572 C C . TYR A 1 82 ? 11.960 2.256 -2.446 1.00 19.28 82 TYR A C 1
ATOM 573 O O . TYR A 1 82 ? 11.187 2.500 -3.368 1.00 21.05 82 TYR A O 1
ATOM 582 N N . LEU A 1 83 ? 11.568 1.884 -1.233 1.00 16.84 83 LEU A N 1
ATOM 583 C CA . LEU A 1 83 ? 10.162 1.801 -0.871 1.00 16.36 83 LEU A CA 1
ATOM 584 C C . LEU A 1 83 ? 10.053 2.399 0.521 1.00 18.29 83 LEU A C 1
ATOM 585 O O . LEU A 1 83 ? 10.417 1.765 1.511 1.00 19.02 83 LEU A O 1
ATOM 590 N N . GLN A 1 84 ? 9.581 3.637 0.583 1.00 17.54 84 GLN A N 1
ATOM 591 C CA . GLN A 1 84 ? 9.408 4.324 1.853 1.00 18.88 84 GLN A CA 1
ATOM 592 C C . GLN A 1 84 ? 8.073 3.869 2.423 1.00 19.58 84 GLN A C 1
ATOM 593 O O . GLN A 1 84 ? 7.043 4.029 1.777 1.00 20.28 84 GLN A O 1
ATOM 599 N N . MET A 1 85 ? 8.093 3.289 3.619 1.00 18.15 85 MET A N 1
ATOM 600 C CA . MET A 1 85 ? 6.864 2.814 4.249 1.00 17.67 85 MET A CA 1
ATOM 601 C C . MET A 1 85 ? 6.571 3.571 5.537 1.00 19.01 85 MET A C 1
ATOM 602 O O . MET A 1 85 ? 7.235 3.370 6.554 1.00 19.99 85 MET A O 1
ATOM 607 N N . ASN A 1 86 ? 5.555 4.426 5.493 1.00 20.63 86 ASN A N 1
ATOM 608 C CA . ASN A 1 86 ? 5.190 5.234 6.648 1.00 20.23 86 ASN A CA 1
ATOM 609 C C . ASN A 1 86 ? 3.949 4.729 7.376 1.00 21.30 86 ASN A C 1
ATOM 610 O O . ASN A 1 86 ? 3.152 3.970 6.823 1.00 21.99 86 ASN A O 1
ATOM 615 N N . SER A 1 87 ? 3.797 5.167 8.623 1.00 20.13 87 SER A N 1
ATOM 616 C CA . SER A 1 87 ? 2.664 4.782 9.456 1.00 20.96 87 SER A CA 1
ATOM 617 C C . SER A 1 87 ? 2.339 3.302 9.300 1.00 21.67 87 SER A C 1
ATOM 618 O O . SER A 1 87 ? 1.206 2.923 8.985 1.00 21.71 87 SER A O 1
ATOM 621 N N . LEU A 1 88 ? 3.341 2.467 9.542 1.00 18.79 88 LEU A N 1
ATOM 622 C CA . LEU A 1 88 ? 3.190 1.027 9.417 1.00 19.34 88 LEU A CA 1
ATOM 623 C C . LEU A 1 88 ? 2.146 0.421 10.352 1.00 19.60 88 LEU A C 1
ATOM 624 O O . LEU A 1 88 ? 1.941 0.882 11.477 1.00 20.11 88 LEU A O 1
ATOM 629 N N . ARG A 1 89 ? 1.493 -0.628 9.865 1.00 19.62 89 ARG A N 1
ATOM 630 C CA . ARG A 1 89 ? 0.457 -1.331 10.610 1.00 19.92 89 ARG A CA 1
ATOM 631 C C . ARG A 1 89 ? 0.841 -2.798 10.733 1.00 21.08 89 ARG A C 1
ATOM 632 O O . ARG A 1 89 ? 1.636 -3.306 9.937 1.00 20.31 89 ARG A O 1
ATOM 640 N N . ALA A 1 90 ? 0.275 -3.481 11.722 1.00 21.59 90 ALA A N 1
ATOM 641 C CA . ALA A 1 90 ? 0.575 -4.892 11.918 1.00 22.53 90 ALA A CA 1
ATOM 642 C C . ALA A 1 90 ? 0.340 -5.685 10.632 1.00 22.65 90 ALA A C 1
ATOM 643 O O . ALA A 1 90 ? 1.111 -6.590 10.315 1.00 23.47 90 ALA A O 1
ATOM 645 N N . GLU A 1 91 ? -0.713 -5.340 9.889 1.00 25.53 91 GLU A N 1
ATOM 646 C CA . GLU A 1 91 ? -1.023 -6.041 8.642 1.00 25.07 91 GLU A CA 1
ATOM 647 C C . GLU A 1 91 ? -0.003 -5.805 7.528 1.00 25.80 91 GLU A C 1
ATOM 648 O O . GLU A 1 91 ? -0.097 -6.406 6.453 1.00 27.15 91 GLU A O 1
ATOM 654 N N . ASP A 1 92 ? 0.966 -4.927 7.767 1.00 20.34 92 ASP A N 1
ATOM 655 C CA . ASP A 1 92 ? 1.995 -4.688 6.764 1.00 21.15 92 ASP A CA 1
ATOM 656 C C . ASP A 1 92 ? 3.131 -5.689 6.965 1.00 20.44 92 ASP A C 1
ATOM 657 O O . ASP A 1 92 ? 4.105 -5.701 6.213 1.00 20.45 92 ASP A O 1
ATOM 662 N N . THR A 1 93 ? 3.007 -6.519 7.997 1.00 19.01 93 THR A N 1
ATOM 663 C CA . THR A 1 93 ? 4.013 -7.534 8.278 1.00 18.62 93 THR A CA 1
ATOM 664 C C . THR A 1 93 ? 4.048 -8.522 7.118 1.00 19.64 93 THR A C 1
ATOM 665 O O . THR A 1 93 ? 3.020 -9.084 6.751 1.00 20.26 93 THR A O 1
ATOM 669 N N . ALA A 1 94 ? 5.230 -8.738 6.549 1.00 19.41 94 ALA A N 1
ATOM 670 C CA . ALA A 1 94 ? 5.357 -9.652 5.415 1.00 19.34 94 ALA A CA 1
ATOM 671 C C . ALA A 1 94 ? 6.779 -9.680 4.896 1.00 18.35 94 ALA A C 1
ATOM 672 O O . ALA A 1 94 ? 7.617 -8.884 5.320 1.00 18.51 94 ALA A O 1
ATOM 674 N N . VAL A 1 95 ? 7.056 -10.615 3.991 1.00 18.76 95 VAL A N 1
ATOM 675 C CA . VAL A 1 95 ? 8.365 -10.660 3.360 1.00 20.97 95 VAL A CA 1
ATOM 676 C C . VAL A 1 95 ? 8.182 -9.751 2.143 1.00 18.80 95 VAL A C 1
ATOM 677 O O . VAL A 1 95 ? 7.191 -9.873 1.422 1.00 18.20 95 VAL A O 1
ATOM 681 N N . TYR A 1 96 ? 9.106 -8.816 1.942 1.00 16.97 96 TYR A N 1
ATOM 682 C CA . TYR A 1 96 ? 9.024 -7.911 0.803 1.00 16.27 96 TYR A CA 1
ATOM 683 C C . TYR A 1 96 ? 10.078 -8.255 -0.231 1.00 17.27 96 TYR A C 1
ATOM 684 O O . TYR A 1 96 ? 11.264 -8.357 0.083 1.00 18.85 96 TYR A O 1
ATOM 693 N N . TYR A 1 97 ? 9.630 -8.429 -1.469 1.00 16.81 97 TYR A N 1
ATOM 694 C CA . TYR A 1 97 ? 10.514 -8.762 -2.568 1.00 17.68 97 TYR A CA 1
ATOM 695 C C . TYR A 1 97 ? 10.609 -7.629 -3.570 1.00 16.49 97 TYR A C 1
ATOM 696 O O . TYR A 1 97 ? 9.601 -7.023 -3.931 1.00 18.28 97 TYR A O 1
ATOM 705 N N . CYS A 1 98 ? 11.823 -7.342 -4.019 1.00 15.41 98 CYS A N 1
ATOM 706 C CA . CYS A 1 98 ? 11.995 -6.337 -5.051 1.00 15.47 98 CYS A CA 1
ATOM 707 C C . CYS A 1 98 ? 12.187 -7.158 -6.319 1.00 17.10 98 CYS A C 1
ATOM 708 O O . CYS A 1 98 ? 12.957 -8.123 -6.339 1.00 18.47 98 CYS A O 1
ATOM 711 N N . VAL A 1 99 ? 11.478 -6.778 -7.369 1.00 13.59 99 VAL A N 1
ATOM 712 C CA . VAL A 1 99 ? 11.536 -7.504 -8.627 1.00 12.47 99 VAL A CA 1
ATOM 713 C C . VAL A 1 99 ? 11.545 -6.568 -9.827 1.00 15.45 99 VAL A C 1
ATOM 714 O O . VAL A 1 99 ? 11.158 -5.404 -9.732 1.00 15.38 99 VAL A O 1
ATOM 718 N N . THR A 1 100 ? 12.003 -7.080 -10.963 1.00 14.72 100 THR A N 1
ATOM 719 C CA . THR A 1 100 ? 11.972 -6.291 -12.185 1.00 14.05 100 THR A CA 1
ATOM 720 C C . THR A 1 100 ? 10.659 -6.697 -12.848 1.00 17.00 100 THR A C 1
ATOM 721 O O . THR A 1 100 ? 10.120 -7.760 -12.549 1.00 16.64 100 THR A O 1
ATOM 725 N N . LEU A 1 101 ? 10.134 -5.852 -13.726 1.00 15.65 101 LEU A N 1
ATOM 726 C CA . LEU A 1 101 ? 8.908 -6.193 -14.436 1.00 14.88 101 LEU A CA 1
ATOM 727 C C . LEU A 1 101 ? 9.336 -6.621 -15.836 1.00 15.58 101 LEU A C 1
ATOM 728 O O . LEU A 1 101 ? 10.137 -5.956 -16.486 1.00 15.81 101 LEU A O 1
ATOM 733 N N . PRO A 1 102 ? 8.815 -7.751 -16.318 1.00 15.40 102 PRO A N 1
ATOM 734 C CA . PRO A 1 102 ? 9.188 -8.228 -17.650 1.00 15.51 102 PRO A CA 1
ATOM 735 C C . PRO A 1 102 ? 9.067 -7.225 -18.792 1.00 15.30 102 PRO A C 1
ATOM 736 O O . PRO A 1 102 ? 8.154 -6.396 -18.819 1.00 17.66 102 PRO A O 1
ATOM 740 N N . ASP A 1 103 ? 10.014 -7.293 -19.725 1.00 16.65 103 ASP A N 1
ATOM 741 C CA . ASP A 1 103 ? 9.976 -6.451 -20.912 1.00 16.45 103 ASP A CA 1
ATOM 742 C C . ASP A 1 103 ? 9.457 -7.379 -22.003 1.00 16.65 103 ASP A C 1
ATOM 743 O O . ASP A 1 103 ? 10.027 -8.440 -22.256 1.00 19.40 103 ASP A O 1
ATOM 748 N N . LEU A 1 104 ? 8.352 -6.975 -22.621 1.00 18.09 104 LEU A N 1
ATOM 749 C CA . LEU A 1 104 ? 7.692 -7.771 -23.645 1.00 17.02 104 LEU A CA 1
ATOM 750 C C . LEU A 1 104 ? 8.198 -7.477 -25.047 1.00 19.22 104 LEU A C 1
ATOM 751 O O . LEU A 1 104 ? 8.514 -6.336 -25.375 1.00 20.13 104 LEU A O 1
ATOM 756 N N . CYS A 1 105 ? 8.259 -8.519 -25.871 1.00 18.28 105 CYS A N 1
ATOM 757 C CA . CYS A 1 105 ? 8.750 -8.395 -27.236 1.00 18.74 105 CYS A CA 1
ATOM 758 C C . CYS A 1 105 ? 7.817 -9.018 -28.260 1.00 20.66 105 CYS A C 1
ATOM 759 O O . CYS A 1 105 ? 7.311 -10.119 -28.056 1.00 19.81 105 CYS A O 1
ATOM 762 N N . PRO A 1 106 ? 7.567 -8.313 -29.374 1.00 25.41 106 PRO A N 1
ATOM 763 C CA . PRO A 1 106 ? 6.692 -8.847 -30.422 1.00 28.53 106 PRO A CA 1
ATOM 764 C C . PRO A 1 106 ? 7.523 -9.876 -31.190 1.00 29.26 106 PRO A C 1
ATOM 765 O O . PRO A 1 106 ? 8.196 -9.543 -32.165 1.00 31.36 106 PRO A O 1
ATOM 769 N N . GLY A 1 107 ? 7.481 -11.124 -30.735 1.00 28.90 107 GLY A N 1
ATOM 770 C CA . GLY A 1 107 ? 8.272 -12.172 -31.355 1.00 30.46 107 GLY A CA 1
ATOM 771 C C . GLY A 1 107 ? 9.607 -12.222 -30.633 1.00 29.88 107 GLY A C 1
ATOM 772 O O . GLY A 1 107 ? 9.819 -11.460 -29.691 1.00 29.53 107 GLY A O 1
ATOM 773 N N . ASP A 1 108 ? 10.511 -13.103 -31.050 1.00 28.79 108 ASP A N 1
ATOM 774 C CA . ASP A 1 108 ? 11.817 -13.197 -30.401 1.00 29.15 108 ASP A CA 1
ATOM 775 C C . ASP A 1 108 ? 12.812 -12.331 -31.163 1.00 29.39 108 ASP A C 1
ATOM 776 O O . ASP A 1 108 ? 13.801 -12.820 -31.713 1.00 31.76 108 ASP A O 1
ATOM 781 N N . ASN A 1 109 ? 12.541 -11.030 -31.171 1.00 27.60 109 ASN A N 1
ATOM 782 C CA . ASN A 1 109 ? 13.361 -10.066 -31.893 1.00 28.72 109 ASN A CA 1
ATOM 783 C C . AS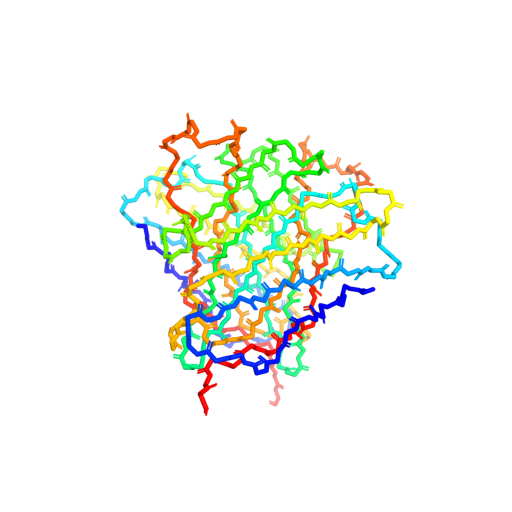N A 1 109 ? 13.997 -8.998 -31.004 1.00 27.80 109 ASN A C 1
ATOM 784 O O . ASN A 1 109 ? 14.416 -7.950 -31.495 1.00 27.52 109 ASN A O 1
ATOM 786 N N . CYS A 1 110 ? 14.081 -9.251 -29.704 1.00 20.38 110 CYS A N 1
ATOM 787 C CA . CYS A 1 110 ? 14.654 -8.259 -28.806 1.00 20.31 110 CYS A CA 1
ATOM 788 C C . CYS A 1 110 ? 15.935 -8.698 -28.119 1.00 21.60 110 CYS A C 1
ATOM 789 O O . CYS A 1 110 ? 16.298 -9.872 -28.137 1.00 22.24 110 CYS A O 1
ATOM 792 N N . THR A 1 111 ? 16.619 -7.734 -27.515 1.00 21.51 111 THR A N 1
ATOM 793 C CA . THR A 1 111 ? 17.856 -8.011 -26.801 1.00 23.24 111 THR A CA 1
ATOM 794 C C . THR A 1 111 ? 17.813 -7.393 -25.409 1.00 22.38 111 THR A C 1
ATOM 795 O O . THR A 1 111 ? 18.793 -6.825 -24.931 1.00 24.96 111 THR A O 1
ATOM 799 N N . TYR A 1 112 ? 16.661 -7.523 -24.757 1.00 19.79 112 TYR A N 1
ATOM 800 C CA . TYR A 1 112 ? 16.474 -6.996 -23.410 1.00 19.31 112 TYR A CA 1
ATOM 801 C C . TYR A 1 112 ? 17.192 -7.871 -22.394 1.00 20.92 112 TYR A C 1
ATOM 802 O O . TYR A 1 112 ? 17.385 -9.067 -22.618 1.00 22.88 112 TYR A O 1
ATOM 811 N N . PRO A 1 113 ? 17.599 -7.284 -21.259 1.00 23.48 113 PRO A N 1
ATOM 812 C CA . PRO A 1 113 ? 18.275 -8.088 -20.239 1.00 26.05 113 PRO A CA 1
ATOM 813 C C . PRO A 1 113 ? 17.179 -8.939 -19.598 1.00 26.37 113 PRO A C 1
ATOM 814 O O . PRO A 1 113 ? 15.997 -8.597 -19.691 1.00 27.41 113 PRO A O 1
ATOM 818 N N . ASP A 1 114 ? 17.554 -10.045 -18.964 1.00 24.47 114 ASP A N 1
ATOM 819 C CA . ASP A 1 114 ? 16.567 -10.925 -18.344 1.00 26.00 114 ASP A CA 1
ATOM 820 C C . ASP A 1 114 ? 15.923 -10.336 -17.094 1.00 21.17 114 ASP A C 1
ATOM 821 O O . ASP A 1 114 ? 16.506 -9.488 -16.420 1.00 22.09 114 ASP A O 1
ATOM 826 N N . ALA A 1 115 ? 14.706 -10.791 -16.803 1.00 18.81 115 ALA A N 1
ATOM 827 C CA . ALA A 1 115 ? 13.967 -10.339 -15.632 1.00 17.03 115 ALA A CA 1
ATOM 828 C C . ALA A 1 115 ? 14.535 -11.037 -14.407 1.00 17.69 115 ALA A C 1
ATOM 829 O O . ALA A 1 115 ? 15.193 -12.073 -14.521 1.00 19.94 115 ALA A O 1
ATOM 831 N N . SER A 1 116 ? 14.280 -10.481 -13.231 1.00 17.19 116 SER A N 1
ATOM 832 C CA . SER A 1 116 ? 14.808 -11.076 -12.015 1.00 16.57 116 SER A CA 1
ATOM 833 C C . SER A 1 116 ? 13.948 -10.819 -10.786 1.00 17.86 116 SER A C 1
ATOM 834 O O . SER A 1 116 ? 13.110 -9.916 -10.775 1.00 18.75 116 SER A O 1
ATOM 837 N N . TRP A 1 117 ? 14.162 -11.641 -9.762 1.00 17.30 117 TRP A N 1
ATOM 838 C CA . TRP A 1 117 ? 13.466 -11.536 -8.484 1.00 17.30 117 TRP A CA 1
ATOM 839 C C . TRP A 1 117 ? 14.492 -11.456 -7.375 1.00 17.83 117 TRP A C 1
ATOM 840 O O . TRP A 1 117 ? 15.478 -12.186 -7.395 1.00 19.45 117 TRP A O 1
ATOM 851 N N . GLY A 1 118 ? 14.249 -10.592 -6.397 1.00 18.35 118 GLY A N 1
ATOM 852 C CA . GLY A 1 118 ? 15.161 -10.500 -5.275 1.00 19.38 118 GLY A CA 1
ATOM 853 C C . GLY A 1 118 ? 14.932 -11.672 -4.336 1.00 20.80 118 GLY A C 1
ATOM 854 O O . GLY A 1 118 ? 14.019 -12.483 -4.539 1.00 21.14 118 GLY A O 1
ATOM 855 N N . GLN A 1 119 ? 15.756 -11.765 -3.299 1.00 24.52 119 GLN A N 1
ATOM 856 C CA . GLN A 1 119 ? 15.654 -12.845 -2.325 1.00 25.92 119 GLN A CA 1
ATOM 857 C C . GLN A 1 119 ? 14.623 -12.540 -1.242 1.00 24.84 119 GLN A C 1
ATOM 858 O O . GLN A 1 119 ? 14.158 -13.442 -0.535 1.00 26.95 119 GLN A O 1
ATOM 864 N N . GLY A 1 120 ? 14.274 -11.264 -1.116 1.00 22.56 120 GLY A N 1
ATOM 865 C CA . GLY A 1 120 ? 13.294 -10.850 -0.130 1.00 22.89 120 GLY A CA 1
ATOM 866 C C . GLY A 1 120 ? 13.879 -10.417 1.201 1.00 25.41 120 GLY A C 1
ATOM 867 O O . GLY A 1 120 ? 14.976 -10.828 1.572 1.00 26.95 120 GLY A O 1
ATOM 868 N N . THR A 1 121 ? 13.145 -9.567 1.913 1.00 22.34 121 THR A N 1
ATOM 869 C CA . THR A 1 121 ? 13.571 -9.091 3.225 1.00 25.33 121 THR A CA 1
ATOM 870 C C . THR A 1 121 ? 12.334 -9.041 4.110 1.00 23.96 121 THR A C 1
ATOM 871 O O . THR A 1 121 ? 11.278 -8.568 3.690 1.00 21.72 121 THR A O 1
ATOM 875 N N . MET A 1 122 ? 12.461 -9.531 5.337 1.00 23.73 122 MET A N 1
ATOM 876 C CA . MET A 1 122 ? 11.326 -9.565 6.250 1.00 23.05 122 MET A CA 1
ATOM 877 C C . MET A 1 122 ? 11.079 -8.258 6.988 1.00 21.32 122 MET A C 1
ATOM 878 O O . MET A 1 122 ? 12.012 -7.626 7.481 1.00 24.35 122 MET A O 1
ATOM 883 N N . VAL A 1 123 ? 9.813 -7.857 7.041 1.00 18.78 123 VAL A N 1
ATOM 884 C CA . VAL A 1 123 ? 9.404 -6.657 7.762 1.00 20.33 123 VAL A CA 1
ATOM 885 C C . VAL A 1 123 ? 8.346 -7.117 8.751 1.00 18.93 123 VAL A C 1
ATOM 886 O O . VAL A 1 123 ? 7.307 -7.657 8.361 1.00 19.64 123 VAL A O 1
ATOM 890 N N . THR A 1 124 ? 8.624 -6.923 10.034 1.00 22.15 124 THR A N 1
ATOM 891 C CA . THR A 1 124 ? 7.695 -7.322 11.079 1.00 22.92 124 THR A CA 1
ATOM 892 C C . THR A 1 124 ? 7.254 -6.092 11.852 1.00 21.35 124 THR A C 1
ATOM 893 O O . THR A 1 124 ? 8.075 -5.417 12.470 1.00 22.03 124 THR A O 1
ATOM 897 N N . VAL A 1 125 ? 5.960 -5.797 11.799 1.00 20.06 125 VAL A N 1
ATOM 898 C CA . VAL A 1 125 ? 5.409 -4.644 12.497 1.00 22.27 125 VAL A CA 1
ATOM 899 C C . VAL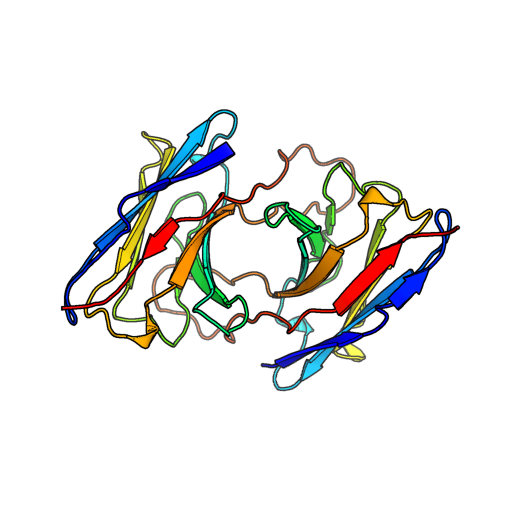 A 1 125 ? 4.650 -5.173 13.704 1.00 23.34 125 VAL A C 1
ATOM 900 O O . VAL A 1 125 ? 3.532 -5.680 13.5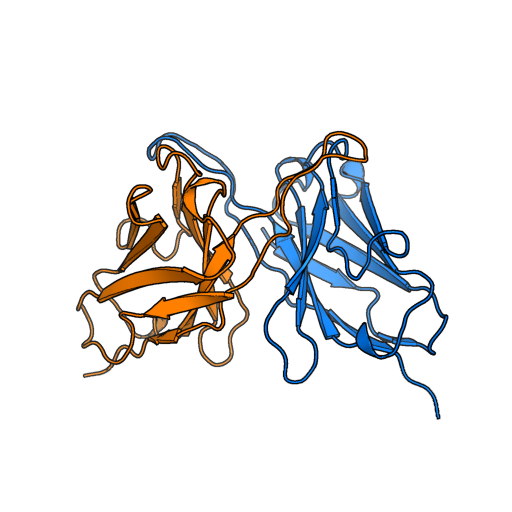80 1.00 24.11 125 VAL A O 1
ATOM 904 N N . SER A 1 126 ? 5.268 -5.057 14.875 1.00 22.57 126 SER A N 1
ATOM 905 C CA . SER A 1 126 ? 4.660 -5.558 16.098 1.00 25.21 126 SER A CA 1
ATOM 906 C C . SER A 1 126 ? 5.162 -4.835 17.345 1.00 26.55 126 SER A C 1
ATOM 907 O O . SER A 1 126 ? 6.179 -4.140 17.311 1.00 25.91 126 SER A O 1
ATOM 910 N N . SER A 1 127 ? 4.428 -5.006 18.440 1.00 33.93 127 SER A N 1
ATOM 911 C CA . SER A 1 127 ? 4.768 -4.415 19.729 1.00 37.47 127 SER A CA 1
ATOM 912 C C . SER A 1 127 ? 4.087 -5.246 20.815 1.00 40.52 127 SER A C 1
ATOM 913 O O . SER A 1 127 ? 3.157 -6.003 20.530 1.00 41.10 127 SER A O 1
ATOM 916 N N . GLY A 1 128 ? 4.548 -5.105 22.054 1.00 36.87 128 GLY A N 1
ATOM 917 C CA . GLY A 1 128 ? 3.954 -5.855 23.148 1.00 38.74 128 GLY A CA 1
ATOM 918 C C . GLY A 1 128 ? 4.223 -7.346 23.073 1.00 42.75 128 GLY A C 1
ATOM 919 O O . GLY A 1 128 ? 4.993 -7.773 22.188 1.00 42.96 128 GLY A O 1
ATOM 920 N N . GLN B 1 5 ? -10.938 -13.114 -8.192 1.00 40.75 5 GLN B N 1
ATOM 921 C CA . GLN B 1 5 ? -9.626 -13.779 -7.977 1.00 36.14 5 GLN B CA 1
ATOM 922 C C . GLN B 1 5 ? -9.209 -14.614 -9.182 1.00 31.38 5 GLN B C 1
ATOM 923 O O . GLN B 1 5 ? -10.047 -15.160 -9.902 1.00 29.83 5 GLN B O 1
ATOM 929 N N . LEU B 1 6 ? -7.899 -14.703 -9.390 1.00 23.36 6 LEU B N 1
ATOM 930 C CA . LEU B 1 6 ? -7.334 -15.480 -10.484 1.00 18.94 6 LEU B CA 1
ATOM 931 C C . LEU B 1 6 ? -7.185 -16.925 -10.024 1.00 19.16 6 LEU B C 1
ATOM 932 O O . LEU B 1 6 ? -6.728 -17.185 -8.911 1.00 20.05 6 LEU B O 1
ATOM 937 N N . VAL B 1 7 ? -7.582 -17.861 -10.877 1.00 20.41 7 VAL B N 1
ATOM 938 C CA . VAL B 1 7 ? -7.480 -19.277 -10.541 1.00 22.41 7 VAL B CA 1
ATOM 939 C C . VAL B 1 7 ? -6.758 -20.062 -11.628 1.00 22.46 7 VAL B C 1
ATOM 940 O O . VAL B 1 7 ? -7.203 -20.099 -12.777 1.00 24.06 7 VAL B O 1
ATOM 944 N N . GLU B 1 8 ? -5.641 -20.687 -11.260 1.00 21.45 8 GLU B N 1
ATOM 945 C CA . GLU B 1 8 ? -4.861 -21.478 -12.205 1.00 20.52 8 GLU B CA 1
ATOM 946 C C . GLU B 1 8 ? -5.296 -22.935 -12.177 1.00 22.03 8 GLU B C 1
ATOM 947 O O . GLU B 1 8 ? -5.595 -23.482 -11.113 1.00 25.75 8 GLU B O 1
ATOM 953 N N . SER B 1 9 ? -5.318 -23.554 -13.351 1.00 20.75 9 SER B N 1
ATOM 954 C CA . SER B 1 9 ? -5.684 -24.963 -13.468 1.00 23.70 9 SER B CA 1
ATOM 955 C C . SER B 1 9 ? -4.845 -25.609 -14.567 1.00 23.46 9 SER B C 1
ATOM 956 O O . SER B 1 9 ? -4.045 -24.940 -15.222 1.00 25.68 9 SER B O 1
ATOM 959 N N . GLY B 1 10 ? -5.013 -26.915 -14.757 1.00 25.69 10 GLY B N 1
ATOM 960 C CA . GLY B 1 10 ? -4.257 -27.609 -15.784 1.00 27.29 10 GLY B CA 1
ATOM 961 C C . GLY B 1 10 ? -2.891 -28.083 -15.319 1.00 29.40 10 GLY B C 1
ATOM 962 O O . GLY B 1 10 ? -2.048 -28.464 -16.134 1.00 31.01 10 GLY B O 1
ATOM 963 N N . GLY B 1 11 ? -2.670 -28.059 -14.009 1.00 31.88 11 GLY B N 1
ATOM 964 C CA . GLY B 1 11 ? -1.397 -28.495 -13.468 1.00 32.46 11 GLY B CA 1
ATOM 965 C C . GLY B 1 11 ? -1.462 -29.938 -13.010 1.00 32.15 11 GLY B C 1
ATOM 966 O O . GLY B 1 11 ? -2.178 -30.749 -13.600 1.00 34.63 11 GLY B O 1
ATOM 967 N N . GLY B 1 12 ? -0.711 -30.261 -11.963 1.00 28.47 12 GLY B N 1
ATOM 968 C CA . GLY B 1 12 ? -0.717 -31.616 -11.445 1.00 29.32 12 GLY B CA 1
ATOM 969 C C . GLY B 1 12 ? 0.481 -32.444 -11.862 1.00 28.36 12 GLY B C 1
ATOM 970 O O . GLY B 1 12 ? 1.524 -31.909 -12.245 1.00 28.22 12 GLY B O 1
ATOM 971 N N . LEU B 1 13 ? 0.323 -33.763 -11.790 1.00 30.72 13 LEU B N 1
ATOM 972 C CA . LEU B 1 13 ? 1.386 -34.691 -12.145 1.00 30.33 13 LEU B CA 1
ATOM 973 C C . LEU B 1 13 ? 1.579 -34.827 -13.651 1.00 29.47 13 LEU B C 1
ATOM 974 O O . LEU B 1 13 ? 0.617 -34.834 -14.417 1.00 31.47 13 LEU B O 1
ATOM 979 N N . ILE B 1 14 ? 2.836 -34.935 -14.063 1.00 23.74 14 ILE B N 1
ATOM 980 C CA . ILE B 1 14 ? 3.179 -35.091 -15.470 1.00 23.83 14 ILE B CA 1
ATOM 981 C C . ILE B 1 14 ? 4.508 -35.839 -15.551 1.00 24.32 14 ILE B C 1
ATOM 982 O O . ILE B 1 14 ? 5.439 -35.553 -14.797 1.00 25.54 14 ILE B O 1
ATOM 987 N N . LYS B 1 15 ? 4.588 -36.814 -16.452 1.00 23.13 15 LYS B N 1
ATOM 988 C CA . LYS B 1 15 ? 5.805 -37.596 -16.597 1.00 22.61 15 LYS B CA 1
ATOM 989 C C . LYS B 1 15 ? 6.908 -36.769 -17.242 1.00 23.92 15 LYS B C 1
ATOM 990 O O . LYS B 1 15 ? 6.637 -35.849 -18.014 1.00 23.80 15 LYS B O 1
ATOM 996 N N . PRO B 1 16 ? 8.172 -37.082 -16.918 1.00 26.16 16 PRO B N 1
ATOM 997 C CA . PRO B 1 16 ? 9.332 -36.371 -17.464 1.00 25.61 16 PRO B CA 1
ATOM 998 C C . PRO B 1 16 ? 9.283 -36.338 -18.984 1.00 25.35 16 PRO B C 1
ATOM 999 O O . PRO B 1 16 ? 9.002 -37.359 -19.624 1.00 26.34 16 PRO B O 1
ATOM 1003 N N . GLY B 1 17 ? 9.556 -35.166 -19.552 1.00 22.92 17 GLY B N 1
ATOM 1004 C CA . GLY B 1 17 ? 9.537 -35.000 -20.994 1.00 20.36 17 GLY B CA 1
ATOM 1005 C C . GLY B 1 17 ? 8.144 -34.693 -21.520 1.00 20.96 17 GLY B C 1
ATOM 1006 O O . GLY B 1 17 ? 7.973 -34.378 -22.692 1.00 20.21 17 GLY B O 1
ATOM 1007 N N . GLY B 1 18 ? 7.151 -34.785 -20.641 1.00 23.43 18 GLY B N 1
ATOM 1008 C CA . GLY B 1 18 ? 5.779 -34.526 -21.035 1.00 22.91 18 GLY B CA 1
ATOM 1009 C C . GLY B 1 18 ? 5.445 -33.055 -21.171 1.00 23.64 18 GLY B C 1
ATOM 1010 O O . GLY B 1 18 ? 6.300 -32.186 -20.982 1.00 23.51 18 GLY B O 1
ATOM 1011 N N . SER B 1 19 ? 4.185 -32.783 -21.497 1.00 20.29 19 SER B N 1
ATOM 1012 C CA . SER B 1 19 ? 3.695 -31.421 -21.673 1.00 20.07 19 SER B CA 1
ATOM 1013 C C . SER B 1 19 ? 2.428 -31.178 -20.869 1.00 20.81 19 SER B C 1
ATOM 1014 O O . SER B 1 19 ? 1.650 -32.097 -20.600 1.00 21.36 19 SER B O 1
ATOM 1017 N N . LEU B 1 20 ? 2.239 -29.923 -20.478 1.00 21.17 20 LEU B N 1
ATOM 1018 C CA . LEU B 1 20 ? 1.059 -29.507 -19.742 1.00 21.59 20 LEU B CA 1
ATOM 1019 C C . LEU B 1 20 ? 0.678 -28.123 -20.226 1.00 23.87 20 LEU B C 1
ATOM 1020 O O . LEU B 1 20 ? 1.538 -27.348 -20.638 1.00 25.05 20 LEU B O 1
ATOM 1025 N N . ARG B 1 21 ? -0.612 -27.822 -20.218 1.00 21.70 21 ARG B N 1
ATOM 1026 C CA . ARG B 1 21 ? -1.047 -26.486 -20.589 1.00 23.51 21 ARG B CA 1
ATOM 1027 C C . ARG B 1 21 ? -1.809 -25.920 -19.406 1.00 22.27 21 ARG B C 1
ATOM 1028 O O . ARG B 1 21 ? -2.913 -26.368 -19.087 1.00 24.20 21 ARG B O 1
ATOM 1036 N N . LEU B 1 22 ? -1.200 -24.949 -18.733 1.00 18.53 22 LEU B N 1
ATOM 1037 C CA . LEU B 1 22 ? -1.836 -24.315 -17.591 1.00 18.53 22 LEU B CA 1
ATOM 1038 C C . LEU B 1 22 ? -2.788 -23.257 -18.121 1.00 16.48 22 LEU B C 1
ATOM 1039 O O . LEU B 1 22 ? -2.556 -22.672 -19.180 1.00 16.88 22 LEU B O 1
ATOM 1044 N N . SER B 1 23 ? -3.873 -23.036 -17.390 1.00 18.67 23 SER B N 1
ATOM 1045 C CA . SER B 1 23 ? -4.863 -22.038 -17.764 1.00 19.92 23 SER B CA 1
ATOM 1046 C C . SER B 1 23 ? -5.124 -21.164 -16.552 1.00 19.07 23 SER B C 1
ATOM 1047 O O . SER B 1 23 ? -4.986 -21.606 -15.414 1.00 22.02 23 SER B O 1
ATOM 1050 N N . CYS B 1 24 ? -5.480 -19.912 -16.802 1.00 17.09 24 CYS B N 1
ATOM 1051 C CA . CYS B 1 24 ? -5.817 -19.000 -15.729 1.00 19.16 24 CYS B CA 1
ATOM 1052 C C . CYS B 1 24 ? -7.088 -18.286 -16.143 1.00 20.13 24 CYS B C 1
ATOM 1053 O O . CYS B 1 24 ? -7.177 -17.748 -17.248 1.00 22.34 24 CYS B O 1
ATOM 1056 N N . ALA B 1 25 ? -8.080 -18.326 -15.264 1.00 25.49 25 ALA B N 1
ATOM 1057 C CA . ALA B 1 25 ? -9.357 -17.665 -15.497 1.00 27.91 25 ALA B CA 1
ATOM 1058 C C . ALA B 1 25 ? -9.580 -16.791 -14.277 1.00 28.55 25 ALA B C 1
ATOM 1059 O O . ALA B 1 25 ? -8.948 -16.996 -13.243 1.00 27.66 25 ALA B O 1
ATOM 1061 N N . ALA B 1 26 ? -10.478 -15.821 -14.375 1.00 24.43 26 ALA B N 1
ATOM 1062 C CA . ALA B 1 26 ? -10.696 -14.954 -13.231 1.00 26.41 26 ALA B CA 1
ATOM 1063 C C . ALA B 1 26 ? -12.131 -14.523 -13.025 1.00 28.48 26 ALA B C 1
ATOM 1064 O O . ALA B 1 26 ? -12.909 -14.419 -13.972 1.00 29.21 26 ALA B O 1
ATOM 1066 N N . SER B 1 27 ? -12.462 -14.271 -11.765 1.00 38.47 27 SER B N 1
ATOM 1067 C CA . SER B 1 27 ? -13.789 -13.813 -11.386 1.00 40.13 27 SER B CA 1
ATOM 1068 C C . SER B 1 27 ? -13.594 -12.459 -10.718 1.00 39.15 27 SER B C 1
ATOM 1069 O O . SER B 1 27 ? -12.813 -12.333 -9.772 1.00 38.05 27 SER B O 1
ATOM 1072 N N . GLY B 1 28 ? -14.290 -11.445 -11.223 1.00 33.75 28 GLY B N 1
ATOM 1073 C CA . GLY B 1 28 ? -14.169 -10.115 -10.657 1.00 30.14 28 GLY B CA 1
ATOM 1074 C C . GLY B 1 28 ? -12.971 -9.371 -11.214 1.00 30.62 28 GLY B C 1
ATOM 1075 O O . GLY B 1 28 ? -12.559 -8.343 -10.673 1.00 31.28 28 GLY B O 1
ATOM 1076 N N . VAL B 1 29 ? -12.410 -9.902 -12.296 1.00 31.73 29 VAL B N 1
ATOM 1077 C CA . VAL B 1 29 ? -11.252 -9.303 -12.956 1.00 33.24 29 VAL B CA 1
ATOM 1078 C C . VAL B 1 29 ? -11.332 -9.602 -14.451 1.00 31.41 29 VAL B C 1
ATOM 1079 O O . VAL B 1 29 ? -11.491 -10.756 -14.842 1.00 34.17 29 VAL B O 1
ATOM 1083 N N . ARG B 1 30 ? -11.229 -8.568 -15.283 1.00 29.19 30 ARG B N 1
ATOM 1084 C CA . ARG B 1 30 ? -11.272 -8.749 -16.735 1.00 29.20 30 ARG B CA 1
ATOM 1085 C C . ARG B 1 30 ? -9.838 -8.889 -17.237 1.00 29.12 30 ARG B C 1
ATOM 1086 O O . ARG B 1 30 ? -9.174 -7.895 -17.520 1.00 28.57 30 ARG B O 1
ATOM 1094 N N . LEU B 1 31 ? -9.372 -10.127 -17.362 1.00 24.99 31 LEU B N 1
ATOM 1095 C CA . LEU B 1 31 ? -7.998 -10.378 -17.784 1.00 26.13 31 LEU B CA 1
ATOM 1096 C C . LEU B 1 31 ? -7.548 -9.712 -19.080 1.00 26.93 31 LEU B C 1
ATOM 1097 O O . LEU B 1 31 ? -6.411 -9.249 -19.168 1.00 25.10 31 LEU B O 1
ATOM 1102 N N . SER B 1 32 ? -8.426 -9.646 -20.075 1.00 26.98 32 SER B N 1
ATOM 1103 C CA . SER B 1 32 ? -8.077 -9.045 -21.361 1.00 27.07 32 SER B CA 1
ATOM 1104 C C . SER B 1 32 ? -7.552 -7.606 -21.282 1.00 26.79 32 SER B C 1
ATOM 1105 O O . SER B 1 32 ? -6.886 -7.135 -22.208 1.00 29.51 32 SER B O 1
ATOM 1108 N N . ALA B 1 33 ? -7.838 -6.913 -20.183 1.00 24.97 33 ALA B N 1
ATOM 1109 C CA . ALA B 1 33 ? -7.389 -5.531 -20.016 1.00 23.95 33 ALA B CA 1
ATOM 1110 C C . ALA B 1 33 ? -6.011 -5.427 -19.370 1.00 24.95 33 ALA B C 1
ATOM 1111 O O . ALA B 1 33 ? -5.514 -4.322 -19.137 1.00 25.51 33 ALA B O 1
ATOM 1113 N N . TYR B 1 34 ? -5.391 -6.570 -19.096 1.00 19.12 34 TYR B N 1
ATOM 1114 C CA . TYR B 1 34 ? -4.091 -6.579 -18.427 1.00 17.65 34 TYR B CA 1
ATOM 1115 C C . TYR B 1 34 ? -2.978 -7.325 -19.151 1.00 16.72 34 TYR B C 1
ATOM 1116 O O . TYR B 1 34 ? -3.224 -8.306 -19.858 1.00 16.29 34 TYR B O 1
ATOM 1125 N N . ASP B 1 35 ? -1.745 -6.860 -18.959 1.00 15.61 35 ASP B N 1
ATOM 1126 C CA . ASP B 1 35 ? -0.603 -7.604 -19.470 1.00 15.10 35 ASP B CA 1
ATOM 1127 C C . ASP B 1 35 ? -0.564 -8.676 -18.374 1.00 13.87 35 ASP B C 1
ATOM 1128 O O . ASP B 1 35 ? -0.801 -8.369 -17.209 1.00 15.98 35 ASP B O 1
ATOM 1133 N N . MET B 1 36 ? -0.265 -9.922 -18.729 1.00 14.11 36 MET B N 1
ATOM 1134 C CA . MET B 1 36 ? -0.263 -10.997 -17.747 1.00 13.54 36 MET B CA 1
ATOM 1135 C C . MET B 1 36 ? 1.061 -11.736 -17.714 1.00 14.41 36 MET B C 1
ATOM 1136 O O . MET B 1 36 ? 1.848 -11.644 -18.643 1.00 16.41 36 MET B O 1
ATOM 1141 N N . ALA B 1 37 ? 1.296 -12.476 -16.637 1.00 13.96 37 ALA B N 1
ATOM 1142 C CA . ALA B 1 37 ? 2.534 -13.226 -16.512 1.00 14.30 37 ALA B CA 1
ATOM 1143 C C . ALA B 1 37 ? 2.382 -14.480 -15.662 1.00 15.54 37 ALA B C 1
ATOM 1144 O O . ALA B 1 37 ? 1.383 -14.676 -14.970 1.00 14.15 37 ALA B O 1
ATOM 1146 N N . TRP B 1 38 ? 3.386 -15.342 -15.740 1.00 13.89 38 TRP B N 1
ATOM 1147 C CA . TRP B 1 38 ? 3.406 -16.552 -14.944 1.00 14.93 38 TRP B CA 1
ATOM 1148 C C . TRP B 1 38 ? 4.684 -16.506 -14.130 1.00 14.49 38 TRP B C 1
ATOM 1149 O O . TRP B 1 38 ? 5.745 -16.138 -14.650 1.00 15.82 38 TRP B O 1
ATOM 1160 N N . VAL B 1 39 ? 4.557 -16.867 -12.859 1.00 15.94 39 VAL B N 1
ATOM 1161 C CA . VAL B 1 39 ? 5.667 -16.901 -11.911 1.00 15.47 39 VAL B CA 1
ATOM 1162 C C . VAL B 1 39 ? 5.673 -18.289 -11.273 1.00 16.20 39 VAL B C 1
ATOM 1163 O O . VAL B 1 39 ? 4.627 -18.924 -11.155 1.00 16.59 39 VAL B O 1
ATOM 1167 N N . ARG B 1 40 ? 6.839 -18.783 -10.872 1.00 15.09 40 ARG B N 1
ATOM 1168 C CA . ARG B 1 40 ? 6.863 -20.093 -10.238 1.00 17.65 40 ARG B CA 1
ATOM 1169 C C . ARG B 1 40 ? 7.820 -20.136 -9.066 1.00 18.12 40 ARG B C 1
ATOM 1170 O O . ARG B 1 40 ? 8.717 -19.303 -8.938 1.00 17.79 40 ARG B O 1
ATOM 1178 N N . GLN B 1 41 ? 7.600 -21.102 -8.189 1.00 17.97 41 GLN B N 1
ATOM 1179 C CA . GLN B 1 41 ? 8.475 -21.284 -7.049 1.00 17.70 41 GLN B CA 1
ATOM 1180 C C . GLN B 1 41 ? 8.674 -22.774 -6.846 1.00 17.32 41 GLN B C 1
ATOM 1181 O O . GLN B 1 41 ? 7.746 -23.496 -6.478 1.00 18.69 41 GLN B O 1
ATOM 1187 N N . ALA B 1 42 ? 9.892 -23.225 -7.117 1.00 18.80 42 ALA B N 1
ATOM 1188 C CA . ALA B 1 42 ? 10.237 -24.629 -6.960 1.00 20.80 42 ALA B CA 1
ATOM 1189 C C . ALA B 1 42 ? 10.518 -24.870 -5.482 1.00 20.59 42 ALA B C 1
ATOM 1190 O O . ALA B 1 42 ? 10.887 -23.953 -4.755 1.00 20.68 42 ALA B O 1
ATOM 1192 N N . PRO B 1 43 ? 10.337 -26.112 -5.015 1.00 21.45 43 PRO B N 1
ATOM 1193 C CA . PRO B 1 43 ? 10.589 -26.429 -3.608 1.00 22.53 43 PRO B CA 1
ATOM 1194 C C . PRO B 1 43 ? 11.979 -25.981 -3.156 1.00 20.63 43 PRO B C 1
ATOM 1195 O O . PRO B 1 43 ? 12.980 -26.300 -3.804 1.00 22.64 43 PRO B O 1
ATOM 1199 N N . GLY B 1 44 ? 12.026 -25.225 -2.060 1.00 24.02 44 GLY B N 1
ATOM 1200 C CA . GLY B 1 44 ? 13.293 -24.762 -1.513 1.00 24.89 44 GLY B CA 1
ATOM 1201 C C . GLY B 1 44 ? 13.981 -23.656 -2.282 1.00 25.18 44 GLY B C 1
ATOM 1202 O O . GLY B 1 44 ? 15.101 -23.260 -1.948 1.00 27.17 44 GLY B O 1
ATOM 1203 N N . LYS B 1 45 ? 13.325 -23.157 -3.324 1.00 21.13 45 LYS B N 1
ATOM 1204 C CA . LYS B 1 45 ? 13.901 -22.088 -4.123 1.00 20.08 45 LYS B CA 1
ATOM 1205 C C . LYS B 1 45 ? 13.061 -20.829 -4.009 1.00 22.37 45 LYS B C 1
ATOM 1206 O O . LYS B 1 45 ? 11.951 -20.854 -3.469 1.00 24.05 45 LYS B O 1
ATOM 1212 N N . GLY B 1 46 ? 13.608 -19.727 -4.505 1.00 20.92 46 GLY B N 1
ATOM 1213 C CA . GLY B 1 46 ? 12.887 -18.471 -4.464 1.00 21.49 46 GLY B CA 1
ATOM 1214 C C . GLY B 1 46 ? 11.983 -18.347 -5.672 1.00 22.66 46 GLY B C 1
ATOM 1215 O O . GLY B 1 46 ? 12.086 -19.119 -6.623 1.00 23.11 46 GLY B O 1
ATOM 1216 N N . LEU B 1 47 ? 11.079 -17.379 -5.625 1.00 22.01 47 LEU B N 1
ATOM 1217 C CA . LEU B 1 47 ? 10.163 -17.136 -6.725 1.00 20.68 47 LEU B CA 1
ATOM 1218 C C . LEU B 1 47 ? 10.945 -16.613 -7.922 1.00 20.49 47 LEU B C 1
ATOM 1219 O O . LEU B 1 47 ? 11.987 -15.972 -7.760 1.00 22.37 47 LEU B O 1
ATOM 1224 N N . GLU B 1 48 ? 10.444 -16.887 -9.121 1.00 19.99 48 GLU B N 1
ATOM 1225 C CA . GLU B 1 48 ? 11.089 -16.421 -10.342 1.00 21.27 48 GLU B CA 1
ATOM 1226 C C . GLU B 1 48 ? 10.109 -16.261 -11.493 1.00 19.15 48 GLU B C 1
ATOM 1227 O O . GLU B 1 48 ? 9.099 -16.970 -11.575 1.00 19.78 48 GLU B O 1
ATOM 1233 N N . TRP B 1 49 ? 10.419 -15.325 -12.384 1.00 16.61 49 TRP B N 1
ATOM 1234 C CA . TRP B 1 49 ? 9.592 -15.078 -13.556 1.00 14.52 49 TRP B CA 1
ATOM 1235 C C . TRP B 1 49 ? 9.693 -16.254 -14.517 1.00 15.92 49 TRP B C 1
ATOM 1236 O O . TRP B 1 49 ? 10.771 -16.829 -14.697 1.00 18.29 49 TRP B O 1
ATOM 1247 N N . VAL B 1 50 ? 8.570 -16.610 -15.130 1.00 15.54 50 VAL B N 1
ATOM 1248 C CA . VAL B 1 50 ? 8.550 -17.693 -16.105 1.00 15.73 50 VAL B CA 1
ATOM 1249 C C . VAL B 1 50 ? 8.287 -17.133 -17.499 1.00 14.71 50 VAL B C 1
ATOM 1250 O O . VAL B 1 50 ? 9.051 -17.372 -18.431 1.00 16.13 50 VAL B O 1
ATOM 1254 N N . SER B 1 51 ? 7.090 -16.425 -17.594 1.00 13.92 51 SER B N 1
ATOM 1255 C CA . SER B 1 51 ? 6.779 -15.892 -18.916 1.00 14.38 51 SER B CA 1
ATOM 1256 C C . SER B 1 51 ? 5.761 -14.772 -18.786 1.00 16.24 51 SER B C 1
ATOM 1257 O O . SER B 1 51 ? 5.143 -14.621 -17.739 1.00 14.79 51 SER B O 1
ATOM 1260 N N . ALA B 1 52 ? 5.648 -13.888 -19.796 1.00 16.11 52 ALA B N 1
ATOM 1261 C CA . ALA B 1 52 ? 4.670 -12.804 -19.738 1.00 16.08 52 ALA B CA 1
ATOM 1262 C C . ALA B 1 52 ? 4.107 -12.536 -21.127 1.00 16.45 52 ALA B C 1
ATOM 1263 O O . ALA B 1 52 ? 4.730 -12.882 -22.135 1.00 17.30 52 ALA B O 1
ATOM 1265 N N . ILE B 1 53 ? 2.932 -11.910 -21.175 1.00 16.60 53 ILE B N 1
ATOM 1266 C CA . ILE B 1 53 ? 2.268 -11.618 -22.441 1.00 16.24 53 ILE B CA 1
ATOM 1267 C C . ILE B 1 53 ? 1.480 -10.314 -22.363 1.00 17.94 53 ILE B C 1
ATOM 1268 O O . ILE B 1 53 ? 0.862 -10.012 -21.344 1.00 17.32 53 ILE B O 1
ATOM 1273 N N . SER B 1 54 ? 1.508 -9.534 -23.439 1.00 15.71 54 SER B N 1
ATOM 1274 C CA . SER B 1 54 ? 0.807 -8.259 -23.455 1.00 17.62 54 SER B CA 1
ATOM 1275 C C . SER B 1 54 ? -0.695 -8.480 -23.480 1.00 16.38 54 SER B C 1
ATOM 1276 O O . SER B 1 54 ? -1.168 -9.561 -23.846 1.00 18.39 54 SER B O 1
ATOM 1279 N N . SER B 1 55 ? -1.437 -7.452 -23.088 1.00 19.92 55 SER B N 1
ATOM 1280 C CA . SER B 1 55 ? -2.890 -7.534 -23.079 1.00 22.36 55 SER B CA 1
ATOM 1281 C C . SER B 1 55 ? -3.414 -7.984 -24.442 1.00 24.32 55 SER B C 1
ATOM 1282 O O . SER B 1 55 ? -4.296 -8.838 -24.517 1.00 24.88 55 SER B O 1
ATOM 1285 N N . SER B 1 56 ? -2.856 -7.432 -25.517 1.00 27.47 56 SER B N 1
ATOM 1286 C CA . SER B 1 56 ? -3.293 -7.798 -26.863 1.00 31.19 56 SER B CA 1
ATOM 1287 C C . SER B 1 56 ? -2.814 -9.198 -27.233 1.00 31.35 56 SER B C 1
ATOM 1288 O O . SER B 1 56 ? -3.400 -9.862 -28.086 1.00 30.55 56 SER B O 1
ATOM 1291 N N . GLY B 1 57 ? -1.742 -9.640 -26.584 1.00 25.89 57 GLY B N 1
ATOM 1292 C CA . GLY B 1 57 ? -1.197 -10.957 -26.858 1.00 26.69 57 GLY B CA 1
ATOM 1293 C C . GLY B 1 57 ? -0.131 -10.935 -27.937 1.00 26.20 57 GLY B C 1
ATOM 1294 O O . GLY B 1 57 ? 0.407 -11.978 -28.304 1.00 27.21 57 GLY B O 1
ATOM 1295 N N . GLY B 1 58 ? 0.184 -9.742 -28.436 1.00 27.06 58 GLY B N 1
ATOM 1296 C CA . GLY B 1 58 ? 1.174 -9.610 -29.491 1.00 27.62 58 GLY B CA 1
ATOM 1297 C C . GLY B 1 58 ? 2.625 -9.608 -29.048 1.00 28.35 58 GLY B C 1
ATOM 1298 O O . GLY B 1 58 ? 3.523 -9.839 -29.860 1.00 29.06 58 GLY B O 1
ATOM 1299 N N . SER B 1 59 ? 2.861 -9.349 -27.766 1.00 22.55 59 SER B N 1
ATOM 1300 C CA . SER B 1 59 ? 4.223 -9.316 -27.237 1.00 22.13 59 SER B CA 1
ATOM 1301 C C . SER B 1 59 ? 4.380 -10.299 -26.089 1.00 20.70 59 SER B C 1
ATOM 1302 O O . SER B 1 59 ? 3.462 -10.482 -25.289 1.00 22.66 59 SER B O 1
ATOM 1305 N N . THR B 1 60 ? 5.553 -10.920 -26.002 1.00 16.89 60 THR B N 1
ATOM 1306 C CA . THR B 1 60 ? 5.804 -11.917 -24.974 1.00 17.43 60 THR B CA 1
ATOM 1307 C C . THR B 1 60 ? 7.212 -11.886 -24.382 1.00 17.53 60 THR B C 1
ATOM 1308 O O . THR B 1 60 ? 8.098 -11.191 -24.884 1.00 17.63 60 THR B O 1
ATOM 1312 N N . TYR B 1 61 ? 7.388 -12.640 -23.301 1.00 17.31 61 TYR B N 1
ATOM 1313 C CA . TYR B 1 61 ? 8.669 -12.773 -22.610 1.00 17.80 61 TYR B CA 1
ATOM 1314 C C . TYR B 1 61 ? 8.798 -14.201 -22.089 1.00 16.64 61 TYR B C 1
ATOM 1315 O O . TYR B 1 61 ? 7.805 -14.814 -21.693 1.00 16.74 61 TYR B O 1
ATOM 1324 N N . TYR B 1 62 ? 10.026 -14.718 -22.090 1.00 17.32 62 TYR B N 1
ATOM 1325 C CA . TYR B 1 62 ? 10.316 -16.054 -21.584 1.00 17.28 62 TYR B CA 1
ATOM 1326 C C . TYR B 1 62 ? 11.628 -16.033 -20.820 1.00 16.25 62 TYR B C 1
ATOM 1327 O O . TYR B 1 62 ? 12.619 -15.477 -21.300 1.00 20.59 62 TYR B O 1
ATOM 1336 N N . ALA B 1 63 ? 11.631 -16.636 -19.636 1.00 16.85 63 ALA B N 1
ATOM 1337 C CA . ALA B 1 63 ? 12.849 -16.726 -18.843 1.00 17.13 63 ALA B CA 1
ATOM 1338 C C . ALA B 1 63 ? 13.783 -17.647 -19.629 1.00 18.17 63 ALA B C 1
ATOM 1339 O O . ALA B 1 63 ? 13.331 -18.543 -20.349 1.00 18.55 63 ALA B O 1
ATOM 1341 N N . ASP B 1 64 ? 15.085 -17.430 -19.491 1.00 19.88 64 ASP B N 1
ATOM 1342 C CA . ASP B 1 64 ? 16.059 -18.234 -20.215 1.00 22.67 64 ASP B CA 1
ATOM 1343 C C . ASP B 1 64 ? 15.911 -19.742 -20.013 1.00 21.44 64 ASP B C 1
ATOM 1344 O O . ASP B 1 64 ? 16.100 -20.516 -20.950 1.00 23.55 64 ASP B O 1
ATOM 1349 N N . SER B 1 65 ? 15.575 -20.153 -18.795 1.00 22.41 65 SER B N 1
ATOM 1350 C CA . SER B 1 65 ? 15.432 -21.573 -18.476 1.00 24.33 65 SER B CA 1
ATOM 1351 C C . SER B 1 65 ? 14.278 -22.287 -19.183 1.00 24.33 65 SER B C 1
ATOM 1352 O O . SER B 1 65 ? 14.288 -23.518 -19.300 1.00 23.55 65 SER B O 1
ATOM 1355 N N . VAL B 1 66 ? 13.292 -21.533 -19.661 1.00 21.26 66 VAL B N 1
ATOM 1356 C CA . VAL B 1 66 ? 12.147 -22.148 -20.330 1.00 21.49 66 VAL B CA 1
ATOM 1357 C C . VAL B 1 66 ? 11.942 -21.737 -21.787 1.00 21.20 66 VAL B C 1
ATOM 1358 O O . VAL B 1 66 ? 11.127 -22.335 -22.497 1.00 21.51 66 VAL B O 1
ATOM 1362 N N . LYS B 1 67 ? 12.674 -20.726 -22.240 1.00 22.58 67 LYS B N 1
ATOM 1363 C CA . LYS B 1 67 ? 12.535 -20.264 -23.616 1.00 21.15 67 LYS B CA 1
ATOM 1364 C C . LYS B 1 67 ? 12.831 -21.403 -24.589 1.00 21.72 67 LYS B C 1
ATOM 1365 O O . LYS B 1 67 ? 13.841 -22.098 -24.456 1.00 23.58 67 LYS B O 1
ATOM 1371 N N . GLY B 1 68 ? 11.938 -21.598 -25.552 1.00 22.47 68 GLY B N 1
ATOM 1372 C CA . GLY B 1 68 ? 12.120 -22.656 -26.531 1.00 24.00 68 GLY B CA 1
ATOM 1373 C C . GLY B 1 68 ? 11.374 -23.919 -26.149 1.00 24.39 68 GLY B C 1
ATOM 1374 O O . GLY B 1 68 ? 11.208 -24.821 -26.976 1.00 24.78 68 GLY B O 1
ATOM 1375 N N . ARG B 1 69 ? 10.938 -23.984 -24.893 1.00 21.68 69 ARG B N 1
ATOM 1376 C CA . ARG B 1 69 ? 10.198 -25.130 -24.372 1.00 21.04 69 ARG B CA 1
ATOM 1377 C C . ARG B 1 69 ? 8.766 -24.751 -24.014 1.00 21.28 69 ARG B C 1
ATOM 1378 O O . ARG B 1 69 ? 7.869 -25.590 -24.066 1.00 21.31 69 ARG B O 1
ATOM 1386 N N . PHE B 1 70 ? 8.572 -23.488 -23.635 1.00 17.85 70 PHE B N 1
ATOM 1387 C CA . PHE B 1 70 ? 7.261 -22.977 -23.230 1.00 18.14 70 PHE B CA 1
ATOM 1388 C C . PHE B 1 70 ? 6.656 -22.005 -24.235 1.00 18.19 70 PHE B C 1
ATOM 1389 O O . PHE B 1 70 ? 7.362 -21.328 -24.982 1.00 19.78 70 PHE B O 1
ATOM 1397 N N . THR B 1 71 ? 5.330 -21.913 -24.220 1.00 19.89 71 THR B N 1
ATOM 1398 C CA . THR B 1 71 ? 4.623 -20.993 -25.094 1.00 20.29 71 THR B CA 1
ATOM 1399 C C . THR B 1 71 ? 3.472 -20.382 -24.311 1.00 20.55 71 THR B C 1
ATOM 1400 O O . THR B 1 71 ? 2.613 -21.097 -23.797 1.00 19.81 71 THR B O 1
ATOM 1404 N N . ILE B 1 72 ? 3.472 -19.060 -24.198 1.00 21.49 72 ILE B N 1
ATOM 1405 C CA . ILE B 1 72 ? 2.405 -18.377 -23.486 1.00 22.17 72 ILE B CA 1
ATOM 1406 C C . ILE B 1 72 ? 1.439 -17.816 -24.532 1.00 21.69 72 ILE B C 1
ATOM 1407 O O . ILE B 1 72 ? 1.857 -17.374 -25.600 1.00 22.30 72 ILE B O 1
ATOM 1412 N N . SER B 1 73 ? 0.144 -17.875 -24.238 1.00 19.28 73 SER B N 1
ATOM 1413 C CA . SER B 1 73 ? -0.871 -17.366 -25.153 1.00 20.91 73 SER B CA 1
ATOM 1414 C C . SER B 1 73 ? -2.089 -16.929 -24.352 1.00 19.42 73 SER B C 1
ATOM 1415 O O . SER B 1 73 ? -2.139 -17.098 -23.130 1.00 19.83 73 SER B O 1
ATOM 1418 N N . ARG B 1 74 ? -3.079 -16.370 -25.042 1.00 23.53 74 ARG B N 1
ATOM 1419 C CA . ARG B 1 74 ? -4.288 -15.932 -24.367 1.00 24.29 74 ARG B CA 1
ATOM 1420 C C . ARG B 1 74 ? -5.466 -15.871 -25.326 1.00 25.57 74 ARG B C 1
ATOM 1421 O O . ARG B 1 74 ? -5.286 -15.754 -26.539 1.00 28.01 74 ARG B O 1
ATOM 1429 N N . ASP B 1 75 ? -6.664 -15.978 -24.761 1.00 27.88 75 ASP B N 1
ATOM 1430 C CA . ASP B 1 75 ? -7.914 -15.915 -25.511 1.00 27.41 75 ASP B CA 1
ATOM 1431 C C . ASP B 1 75 ? -8.724 -14.828 -24.812 1.00 27.73 75 ASP B C 1
ATOM 1432 O O . ASP B 1 75 ? -9.326 -15.069 -23.763 1.00 29.44 75 ASP B O 1
ATOM 1437 N N . ASN B 1 76 ? -8.723 -13.629 -25.385 1.00 30.98 76 ASN B N 1
ATOM 1438 C CA . ASN B 1 76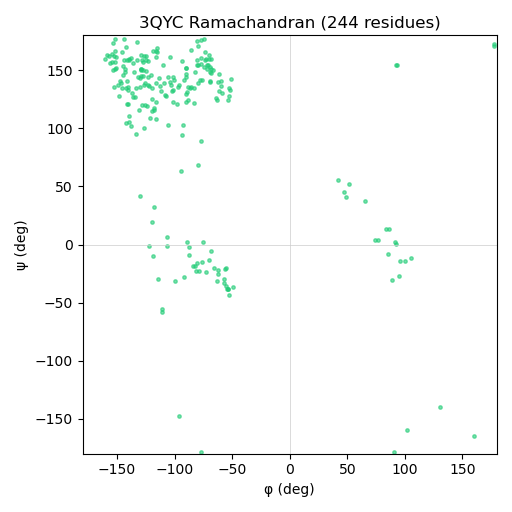 ? -9.436 -12.509 -24.788 1.00 31.25 76 ASN B CA 1
ATOM 1439 C C . ASN B 1 76 ? -10.947 -12.553 -24.962 1.00 34.02 76 ASN B C 1
ATOM 1440 O O . ASN B 1 76 ? -11.644 -11.636 -24.534 1.00 36.28 76 ASN B O 1
ATOM 1445 N N . SER B 1 77 ? -11.452 -13.610 -25.591 1.00 38.16 77 SER B N 1
ATOM 1446 C CA . SER B 1 77 ? -12.892 -13.751 -25.777 1.00 39.80 77 SER B CA 1
ATOM 1447 C C . SER B 1 77 ? -13.413 -14.545 -24.590 1.00 40.89 77 SER B C 1
ATOM 1448 O O . SER B 1 77 ? -14.568 -14.410 -24.189 1.00 43.32 77 SER B O 1
ATOM 1451 N N . LYS B 1 78 ? -12.539 -15.377 -24.032 1.00 34.45 78 LYS B N 1
ATOM 1452 C CA . LYS B 1 78 ? -12.873 -16.197 -22.878 1.00 33.59 78 LYS B CA 1
ATOM 1453 C C . LYS B 1 78 ? -12.183 -15.623 -21.645 1.00 33.33 78 LYS B C 1
ATOM 1454 O O . LYS B 1 78 ? -12.336 -16.142 -20.540 1.00 34.58 78 LYS B O 1
ATOM 1460 N N . ASN B 1 79 ? -11.427 -14.547 -21.848 1.00 30.24 79 ASN B N 1
ATOM 1461 C CA . ASN B 1 79 ? -10.685 -13.903 -20.768 1.00 30.92 79 ASN B CA 1
ATOM 1462 C C . ASN B 1 79 ? -9.855 -14.924 -20.004 1.00 27.88 79 ASN B C 1
ATOM 1463 O O . ASN B 1 79 ? -9.914 -15.021 -18.776 1.00 28.41 79 ASN B O 1
ATOM 1468 N N . THR B 1 80 ? -9.078 -15.689 -20.756 1.00 24.53 80 THR B N 1
ATOM 1469 C CA . THR B 1 80 ? -8.219 -16.712 -20.182 1.00 22.46 80 THR B CA 1
ATOM 1470 C C . THR B 1 80 ? -6.793 -16.513 -20.691 1.00 23.60 80 THR B C 1
ATOM 1471 O O . THR B 1 80 ? -6.573 -15.893 -21.733 1.00 25.47 80 THR B O 1
ATOM 1475 N N . VAL B 1 81 ? -5.831 -17.033 -19.939 1.00 20.50 81 VAL B N 1
ATOM 1476 C CA . VAL B 1 81 ? -4.421 -16.945 -20.310 1.00 18.64 81 VAL B CA 1
ATOM 1477 C C . VAL B 1 81 ? -3.879 -18.356 -20.148 1.00 19.03 81 VAL B C 1
ATOM 1478 O O . VAL B 1 81 ? -4.283 -19.071 -19.230 1.00 17.96 81 VAL B O 1
ATOM 1482 N N . TYR B 1 82 ? -2.968 -18.753 -21.030 1.00 20.05 82 TYR B N 1
ATOM 1483 C CA . TYR B 1 82 ? -2.412 -20.104 -20.997 1.00 19.55 82 TYR B CA 1
ATOM 1484 C C . TYR B 1 82 ? -0.893 -20.113 -21.002 1.00 20.43 82 TYR B C 1
ATOM 1485 O O . TYR B 1 82 ? -0.257 -19.142 -21.407 1.00 20.75 82 TYR B O 1
ATOM 1494 N N . LEU B 1 83 ? -0.332 -21.227 -20.546 1.00 17.66 83 LEU B N 1
ATOM 1495 C CA . LEU B 1 83 ? 1.107 -21.447 -20.549 1.00 17.90 83 LEU B CA 1
ATOM 1496 C C . LEU B 1 83 ? 1.314 -22.917 -20.902 1.00 18.90 83 LEU B C 1
ATOM 1497 O O . LEU B 1 83 ? 1.062 -23.804 -20.080 1.00 19.77 83 LEU B O 1
ATOM 1502 N N . GLN B 1 84 ? 1.730 -23.174 -22.139 1.00 17.28 84 GLN B N 1
ATOM 1503 C CA . GLN B 1 84 ? 1.992 -24.542 -22.564 1.00 16.74 84 GLN B CA 1
ATOM 1504 C C . GLN B 1 84 ? 3.444 -24.826 -22.213 1.00 17.19 84 GLN B C 1
ATOM 1505 O O . GLN B 1 84 ? 4.340 -24.089 -22.626 1.00 19.74 84 GLN B O 1
ATOM 1511 N N . MET B 1 85 ? 3.672 -25.884 -21.444 1.00 19.30 85 MET B N 1
ATOM 1512 C CA . MET B 1 85 ? 5.023 -26.248 -21.032 1.00 18.11 85 MET B CA 1
ATOM 1513 C C . MET B 1 85 ? 5.389 -27.606 -21.617 1.00 21.00 85 MET B C 1
ATOM 1514 O O . MET B 1 85 ? 4.702 -28.598 -21.374 1.00 23.67 85 MET B O 1
ATOM 1519 N N . ASN B 1 86 ? 6.478 -27.644 -22.381 1.00 20.09 86 ASN B N 1
ATOM 1520 C CA . ASN B 1 86 ? 6.928 -28.877 -23.027 1.00 20.59 86 ASN B CA 1
ATOM 1521 C C . ASN B 1 86 ? 8.278 -29.354 -22.496 1.00 22.04 86 ASN B C 1
ATOM 1522 O O . ASN B 1 86 ? 8.991 -28.608 -21.828 1.00 20.95 86 ASN B O 1
ATOM 1527 N N . SER B 1 87 ? 8.620 -30.603 -22.808 1.00 20.86 87 SER B N 1
ATOM 1528 C CA . SER B 1 87 ? 9.890 -31.191 -22.387 1.00 22.59 87 SER B CA 1
ATOM 1529 C C . SER B 1 87 ? 10.165 -30.936 -20.908 1.00 21.62 87 SER B C 1
ATOM 1530 O O . SER B 1 87 ? 11.283 -30.569 -20.516 1.00 21.47 87 SER B O 1
ATOM 1533 N N . LEU B 1 88 ? 9.142 -31.148 -20.093 1.00 21.39 88 LEU B N 1
ATOM 1534 C CA . LEU B 1 88 ? 9.236 -30.922 -18.660 1.00 21.10 88 LEU B CA 1
ATOM 1535 C C . LEU B 1 88 ? 10.257 -31.801 -17.947 1.00 22.97 88 LEU B C 1
ATOM 1536 O O . LEU B 1 88 ? 10.411 -32.985 -18.257 1.00 24.38 88 LEU B O 1
ATOM 1541 N N . ARG B 1 89 ? 10.968 -31.203 -16.998 1.00 22.73 89 ARG B N 1
ATOM 1542 C CA . ARG B 1 89 ? 11.956 -31.927 -16.220 1.00 24.34 89 ARG B CA 1
ATOM 1543 C C . ARG B 1 89 ? 11.813 -31.643 -14.728 1.00 25.02 89 ARG B C 1
ATOM 1544 O O . ARG B 1 89 ? 10.999 -30.812 -14.313 1.00 22.26 89 ARG B O 1
ATOM 1552 N N . ALA B 1 90 ? 12.599 -32.346 -13.921 1.00 24.89 90 ALA B N 1
ATOM 1553 C CA . ALA B 1 90 ? 12.548 -32.194 -12.473 1.00 26.26 90 ALA B CA 1
ATOM 1554 C C . ALA B 1 90 ? 12.614 -30.750 -11.988 1.00 26.89 90 ALA B C 1
ATOM 1555 O O . ALA B 1 90 ? 11.952 -30.391 -11.015 1.00 27.14 90 ALA B O 1
ATOM 1557 N N . GLU B 1 91 ? 13.403 -29.922 -12.664 1.00 27.82 91 GLU B N 1
ATOM 1558 C CA . GLU B 1 91 ? 13.545 -28.531 -12.258 1.00 28.54 91 GLU B CA 1
ATOM 1559 C C . GLU B 1 91 ? 12.294 -27.699 -12.502 1.00 24.16 91 GLU B C 1
ATOM 1560 O O . GLU B 1 91 ? 12.179 -26.588 -11.988 1.00 24.20 91 GLU B O 1
ATOM 1566 N N . ASP B 1 92 ? 11.357 -28.234 -13.280 1.00 23.50 92 ASP B N 1
ATOM 1567 C CA . ASP B 1 92 ? 10.119 -27.512 -13.563 1.00 20.03 92 ASP B CA 1
ATOM 1568 C C . ASP B 1 92 ? 9.053 -27.768 -12.501 1.00 21.34 92 ASP B C 1
ATOM 1569 O O . ASP B 1 92 ? 8.011 -27.113 -12.490 1.00 20.17 92 ASP B O 1
ATOM 1574 N N . THR B 1 93 ? 9.303 -28.722 -11.610 1.00 19.56 93 THR B N 1
ATOM 1575 C CA . THR B 1 93 ? 8.365 -29.010 -10.529 1.00 20.60 93 THR B CA 1
ATOM 1576 C C . THR B 1 93 ? 8.298 -27.752 -9.670 1.00 20.13 93 THR B C 1
ATOM 1577 O O . THR B 1 93 ? 9.325 -27.269 -9.199 1.00 20.70 93 THR B O 1
ATOM 1581 N N . ALA B 1 94 ? 7.098 -27.219 -9.468 1.00 17.82 94 ALA B N 1
ATOM 1582 C CA . ALA B 1 94 ? 6.964 -25.997 -8.691 1.00 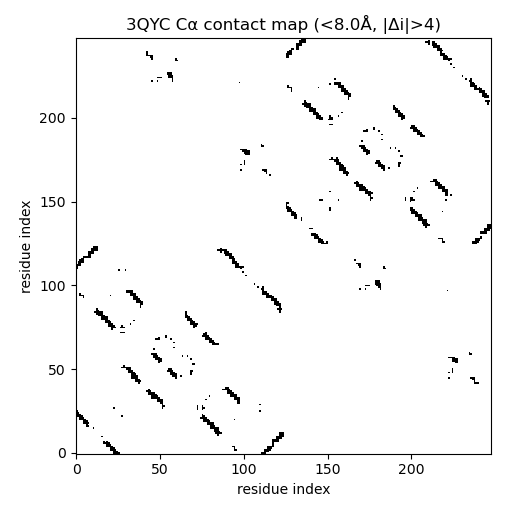18.52 94 ALA B CA 1
ATOM 1583 C C . ALA B 1 94 ? 5.523 -25.550 -8.643 1.00 19.72 94 ALA B C 1
ATOM 1584 O O . ALA B 1 94 ? 4.658 -26.128 -9.304 1.00 20.07 94 ALA B O 1
ATOM 1586 N N . VAL B 1 95 ? 5.267 -24.528 -7.836 1.00 19.00 95 VAL B N 1
ATOM 1587 C CA . VAL B 1 95 ? 3.934 -23.952 -7.766 1.00 19.12 95 VAL B CA 1
ATOM 1588 C C . VAL B 1 95 ? 3.970 -22.857 -8.834 1.00 18.70 95 VAL B C 1
ATOM 1589 O O . VAL B 1 95 ? 4.902 -22.052 -8.860 1.00 19.17 95 VAL B O 1
ATOM 1593 N N . TYR B 1 96 ? 2.976 -22.846 -9.716 1.00 16.59 96 TYR B N 1
ATOM 1594 C CA . TYR B 1 96 ? 2.895 -21.852 -10.783 1.00 16.38 96 TYR B CA 1
ATOM 1595 C C . TYR B 1 96 ? 1.768 -20.868 -10.504 1.00 16.76 96 TYR B C 1
ATOM 1596 O O . TYR B 1 96 ? 0.635 -21.272 -10.234 1.00 17.63 96 TYR B O 1
ATOM 1605 N N . TYR B 1 97 ? 2.094 -19.578 -10.570 1.00 16.58 97 TYR B N 1
ATOM 1606 C CA . TYR B 1 97 ? 1.123 -18.516 -10.321 1.00 16.49 97 TYR B CA 1
ATOM 1607 C C . TYR B 1 97 ? 0.883 -17.675 -11.561 1.00 15.66 97 TYR B C 1
ATOM 1608 O O . TYR B 1 97 ? 1.821 -17.345 -12.284 1.00 17.23 97 TYR B O 1
ATOM 1617 N N . CYS B 1 98 ? -0.376 -17.318 -11.806 1.00 15.69 98 CYS B N 1
ATOM 1618 C CA . CYS B 1 98 ? -0.694 -16.431 -12.916 1.00 16.52 98 CYS B CA 1
ATOM 1619 C C . CYS B 1 98 ? -0.955 -15.104 -12.210 1.00 18.76 98 CYS B C 1
ATOM 1620 O O . CYS B 1 98 ? -1.571 -15.068 -11.141 1.00 18.54 98 CYS B O 1
ATOM 1623 N N . VAL B 1 99 ? -0.477 -14.016 -12.799 1.00 14.20 99 VAL B N 1
ATOM 1624 C CA . VAL B 1 99 ? -0.620 -12.704 -12.184 1.00 13.94 99 VAL B CA 1
ATOM 1625 C C . VAL B 1 99 ? -0.835 -11.620 -13.229 1.00 14.24 99 VAL B C 1
ATOM 1626 O O . VAL B 1 99 ? -0.432 -11.768 -14.381 1.00 15.24 99 VAL B O 1
ATOM 1630 N N . THR B 1 100 ? -1.492 -10.534 -12.837 1.00 16.38 100 THR B N 1
ATOM 1631 C CA . THR B 1 100 ? -1.654 -9.427 -13.765 1.00 16.59 100 THR B CA 1
ATOM 1632 C C . THR B 1 100 ? -0.421 -8.570 -13.494 1.00 18.76 100 THR B C 1
ATOM 1633 O O . THR B 1 100 ? 0.123 -8.604 -12.393 1.00 21.65 100 THR B O 1
ATOM 1637 N N . LEU B 1 101 ? 0.042 -7.837 -14.496 1.00 15.86 101 LEU B N 1
ATOM 1638 C CA . LEU B 1 101 ? 1.191 -6.965 -14.304 1.00 16.00 101 LEU B CA 1
ATOM 1639 C C . LEU B 1 101 ? 0.603 -5.591 -14.019 1.00 17.96 101 LEU B C 1
ATOM 1640 O O . LEU B 1 101 ? -0.353 -5.172 -14.667 1.00 18.04 101 LEU B O 1
ATOM 1645 N N . PRO B 1 102 ? 1.163 -4.876 -13.034 1.00 18.40 102 PRO B N 1
ATOM 1646 C CA . PRO B 1 102 ? 0.665 -3.548 -12.670 1.00 18.67 102 PRO B CA 1
ATOM 1647 C C . PRO B 1 102 ? 0.683 -2.489 -13.760 1.00 18.07 102 PRO B C 1
ATOM 1648 O O . PRO B 1 102 ? 1.613 -2.415 -14.568 1.00 20.07 102 PRO B O 1
ATOM 1652 N N . ASP B 1 103 ? -0.372 -1.677 -13.775 1.00 16.87 103 ASP B N 1
ATOM 1653 C CA . ASP B 1 103 ? -0.488 -0.578 -14.721 1.00 17.29 103 ASP B CA 1
ATOM 1654 C C . ASP B 1 103 ? 0.150 0.622 -14.040 1.00 16.72 103 ASP B C 1
ATOM 1655 O O . ASP B 1 103 ? -0.245 1.003 -12.935 1.00 17.96 103 ASP B O 1
ATOM 1660 N N . LEU B 1 104 ? 1.155 1.196 -14.689 1.00 18.58 104 LEU B N 1
ATOM 1661 C CA . LEU B 1 104 ? 1.850 2.340 -14.130 1.00 17.56 104 LEU B CA 1
ATOM 1662 C C . LEU B 1 104 ? 1.140 3.634 -14.502 1.00 18.22 104 LEU B C 1
ATOM 1663 O O . LEU B 1 104 ? 0.756 3.837 -15.654 1.00 20.35 104 LEU B O 1
ATOM 1668 N N . CYS B 1 105 ? 0.979 4.503 -13.511 1.00 17.66 105 CYS B N 1
ATOM 1669 C CA . CYS B 1 105 ? 0.312 5.785 -13.708 1.00 16.93 105 CYS B CA 1
ATOM 1670 C C . CYS B 1 105 ? 1.314 6.918 -13.911 1.00 19.41 105 CYS B C 1
ATOM 1671 O O . CYS B 1 105 ? 2.150 7.175 -13.045 1.00 19.06 105 CYS B O 1
ATOM 1674 N N . PRO B 1 106 ? 1.239 7.607 -15.064 1.00 18.56 106 PRO B N 1
ATOM 1675 C CA . PRO B 1 106 ? 2.140 8.719 -15.377 1.00 19.93 106 PRO B CA 1
ATOM 1676 C C . PRO B 1 106 ? 1.645 9.966 -14.647 1.00 22.92 106 PRO B C 1
ATOM 1677 O O . PRO B 1 106 ? 1.173 10.929 -15.258 1.00 24.92 106 PRO B O 1
ATOM 1681 N N . GLY B 1 107 ? 1.765 9.926 -13.328 1.00 22.90 107 GLY B N 1
ATOM 1682 C CA . GLY B 1 107 ? 1.314 11.016 -12.487 1.00 23.95 107 GLY B CA 1
ATOM 1683 C C . GLY B 1 107 ? 0.462 10.408 -11.392 1.00 24.74 107 GLY B C 1
ATOM 1684 O O . GLY B 1 107 ? 0.783 9.337 -10.871 1.00 26.19 107 GLY B O 1
ATOM 1685 N N . ASP B 1 108 ? -0.631 11.072 -11.043 1.00 26.03 108 ASP B N 1
ATOM 1686 C CA . ASP B 1 108 ? -1.510 10.563 -10.006 1.00 26.70 108 ASP B CA 1
ATOM 1687 C C . ASP B 1 108 ? -2.947 10.547 -10.507 1.00 24.67 108 ASP B C 1
ATOM 1688 O O . ASP B 1 108 ? -3.278 11.189 -11.500 1.00 25.16 108 ASP B O 1
ATOM 1693 N N . ASN B 1 109 ? -3.788 9.793 -9.813 1.00 24.88 109 ASN B N 1
ATOM 1694 C CA . ASN B 1 109 ? -5.204 9.700 -10.132 1.00 24.50 109 ASN B CA 1
ATOM 1695 C C . ASN B 1 109 ? -5.608 9.065 -11.452 1.00 25.34 109 ASN B C 1
ATOM 1696 O O . ASN B 1 109 ? -6.552 9.512 -12.113 1.00 25.68 109 ASN B O 1
ATOM 1701 N N . CYS B 1 110 ? -4.892 8.021 -11.851 1.00 19.54 110 CYS B N 1
ATOM 1702 C CA . CYS B 1 110 ? -5.273 7.305 -13.053 1.00 19.76 110 CYS B CA 1
ATOM 1703 C C . CYS B 1 110 ? -6.420 6.433 -12.545 1.00 19.74 110 CYS B C 1
ATOM 1704 O O . CYS B 1 110 ? -6.651 6.359 -11.334 1.00 21.32 110 CYS B O 1
ATOM 1707 N N . THR B 1 111 ? -7.134 5.774 -13.444 1.00 23.26 111 THR B N 1
ATOM 1708 C CA . THR B 1 111 ? -8.247 4.943 -13.008 1.00 23.53 111 THR B CA 1
ATOM 1709 C C . THR B 1 111 ? -8.093 3.470 -13.344 1.00 23.47 111 THR B C 1
ATOM 1710 O O . THR B 1 111 ? -9.077 2.769 -13.592 1.00 25.57 111 THR B O 1
ATOM 1714 N N . TYR B 1 112 ? -6.852 2.995 -13.345 1.00 21.61 112 TYR B N 1
ATOM 1715 C CA . TYR B 1 112 ? -6.592 1.591 -13.635 1.00 23.25 112 TYR B CA 1
ATOM 1716 C C . TYR B 1 112 ? -7.122 0.706 -12.514 1.00 23.83 112 TYR B C 1
ATOM 1717 O O . TYR B 1 112 ? -7.136 1.102 -11.353 1.00 23.86 112 TYR B O 1
ATOM 1726 N N . PRO B 1 113 ? -7.579 -0.506 -12.855 1.00 28.03 113 PRO B N 1
ATOM 1727 C CA . PRO B 1 113 ? -8.091 -1.433 -11.840 1.00 29.82 113 PRO B CA 1
ATOM 1728 C C . PRO B 1 113 ? -6.876 -1.951 -11.065 1.00 31.77 113 PRO B C 1
ATOM 1729 O O . PRO B 1 113 ? -5.751 -1.872 -11.562 1.00 30.02 113 PRO B O 1
ATOM 1733 N N . ASP B 1 114 ? -7.078 -2.469 -9.857 1.00 29.42 114 ASP B N 1
ATOM 1734 C CA . ASP B 1 114 ? -5.942 -2.955 -9.081 1.00 28.79 114 ASP B CA 1
ATOM 1735 C C . ASP B 1 114 ? -5.387 -4.246 -9.673 1.00 25.41 114 ASP B C 1
ATOM 1736 O O . ASP B 1 114 ? -6.097 -4.992 -10.346 1.00 26.78 114 ASP B O 1
ATOM 1741 N N . ALA B 1 115 ? -4.106 -4.496 -9.423 1.00 23.84 115 ALA B N 1
ATOM 1742 C CA . ALA B 1 115 ? -3.443 -5.695 -9.921 1.00 22.86 115 ALA B CA 1
ATOM 1743 C C . ALA B 1 115 ? -3.788 -6.857 -8.999 1.00 21.67 115 ALA B C 1
ATOM 1744 O O . ALA B 1 115 ? -4.166 -6.648 -7.844 1.00 23.43 115 ALA B O 1
ATOM 1746 N N . SER B 1 116 ? -3.657 -8.082 -9.501 1.00 17.59 116 SER B N 1
ATOM 1747 C CA . SER B 1 116 ? -3.982 -9.248 -8.690 1.00 18.65 116 SER B CA 1
ATOM 1748 C C . SER B 1 116 ? -3.032 -10.423 -8.901 1.00 17.79 116 SER B C 1
ATOM 1749 O O . SER B 1 116 ? -2.352 -10.509 -9.924 1.00 18.91 116 SER B O 1
ATOM 1752 N N . TRP B 1 117 ? -3.000 -11.314 -7.911 1.00 20.22 117 TRP B N 1
ATOM 1753 C CA . TRP B 1 117 ? -2.157 -12.510 -7.928 1.00 19.29 117 TRP B CA 1
ATOM 1754 C C . TRP B 1 117 ? -2.987 -13.769 -7.767 1.00 20.12 117 TRP B C 1
ATOM 1755 O O . TRP B 1 117 ? -3.882 -13.825 -6.924 1.00 21.16 117 TRP B O 1
ATOM 1766 N N . GLY B 1 118 ? -2.662 -14.786 -8.556 1.00 15.59 118 GLY B N 1
ATOM 1767 C CA . GLY B 1 118 ? -3.358 -16.050 -8.446 1.00 18.07 118 GLY B CA 1
ATOM 1768 C C . GLY B 1 118 ? -2.916 -16.779 -7.188 1.00 20.81 118 GLY B C 1
ATOM 1769 O O . GLY B 1 118 ? -1.906 -16.429 -6.563 1.00 19.41 118 GLY B O 1
ATOM 1770 N N . GLN B 1 119 ? -3.680 -17.800 -6.815 1.00 25.74 119 GLN B N 1
ATOM 1771 C CA . GLN B 1 119 ? -3.395 -18.603 -5.632 1.00 27.85 119 GLN B CA 1
ATOM 1772 C C . GLN B 1 119 ? -2.281 -19.609 -5.917 1.00 26.49 119 GLN B C 1
ATOM 1773 O O . GLN B 1 119 ? -1.609 -20.088 -5.001 1.00 27.95 119 GLN B O 1
ATOM 1779 N N . GLY B 1 120 ? -2.101 -19.921 -7.196 1.00 23.86 120 GLY B N 1
ATOM 1780 C CA . GLY B 1 120 ? -1.069 -20.854 -7.607 1.00 23.84 120 GLY B CA 1
ATOM 1781 C C . GLY B 1 120 ? -1.554 -22.286 -7.696 1.00 24.77 120 GLY B C 1
ATOM 1782 O O . GLY B 1 120 ? -2.531 -22.666 -7.041 1.00 26.18 120 GLY B O 1
ATOM 1783 N N . THR B 1 121 ? -0.881 -23.078 -8.525 1.00 21.65 121 THR B N 1
ATOM 1784 C CA . THR B 1 121 ? -1.227 -24.485 -8.684 1.00 21.88 121 THR B CA 1
ATOM 1785 C C . THR B 1 121 ? 0.066 -25.275 -8.808 1.00 21.69 121 THR B C 1
ATOM 1786 O O . THR B 1 121 ? 1.018 -24.838 -9.455 1.00 20.60 121 THR B O 1
ATOM 1790 N N . MET B 1 122 ? 0.095 -26.446 -8.183 1.00 23.34 122 MET B N 1
ATOM 1791 C CA . MET B 1 122 ? 1.285 -27.285 -8.196 1.00 24.42 122 MET B CA 1
ATOM 1792 C C . MET B 1 122 ? 1.464 -28.093 -9.473 1.00 23.93 122 MET B C 1
ATOM 1793 O O . MET B 1 122 ? 0.507 -28.621 -10.030 1.00 24.63 122 MET B O 1
ATOM 1798 N N . VAL B 1 123 ? 2.706 -28.168 -9.936 1.00 20.94 123 VAL B N 1
ATOM 1799 C CA . VAL B 1 123 ? 3.042 -28.963 -11.107 1.00 20.18 123 VAL B CA 1
ATOM 1800 C C . VAL B 1 123 ? 4.150 -29.882 -10.628 1.00 19.19 123 VAL B C 1
ATOM 1801 O O . VAL B 1 123 ? 5.197 -29.424 -10.166 1.00 20.63 123 VAL B O 1
ATOM 1805 N N . THR B 1 124 ? 3.908 -31.185 -10.716 1.00 22.01 124 THR B N 1
ATOM 1806 C CA . THR B 1 124 ? 4.887 -32.164 -10.273 1.00 25.86 124 THR B CA 1
ATOM 1807 C C . THR B 1 124 ? 5.342 -33.028 -11.437 1.00 24.52 124 THR B C 1
ATOM 1808 O O . THR B 1 124 ? 4.548 -33.761 -12.025 1.00 24.16 124 THR B O 1
ATOM 1812 N N . VAL B 1 125 ? 6.622 -32.924 -11.775 1.00 24.03 125 VAL B N 1
ATOM 1813 C CA . VAL B 1 125 ? 7.179 -33.714 -12.860 1.00 27.27 125 VAL B CA 1
ATOM 1814 C C . VAL B 1 125 ? 7.749 -34.994 -12.258 1.00 29.08 125 VAL B C 1
ATOM 1815 O O . VAL B 1 125 ? 8.827 -34.987 -11.659 1.00 29.02 125 VAL B O 1
ATOM 1819 N N . SER B 1 126 ? 7.008 -36.088 -12.411 1.00 26.93 126 SER B N 1
ATOM 1820 C CA . SER B 1 126 ? 7.415 -37.380 -11.871 1.00 30.25 126 SER B CA 1
ATOM 1821 C C . SER B 1 126 ? 6.865 -38.540 -12.695 1.00 30.90 126 SER B C 1
ATOM 1822 O O . SER B 1 126 ? 5.805 -38.429 -13.312 1.00 30.42 126 SER B O 1
ATOM 1825 N N . SER B 1 127 ? 7.584 -39.658 -12.699 1.00 40.56 127 SER B N 1
ATOM 1826 C CA . SER B 1 127 ? 7.141 -40.827 -13.448 1.00 44.53 127 SER B CA 1
ATOM 1827 C C . SER B 1 127 ? 6.417 -41.799 -12.522 1.00 45.92 127 SER B C 1
ATOM 1828 O O . SER B 1 127 ? 6.255 -42.974 -12.913 1.00 47.03 127 SER B O 1
#